Protein AF-A0A061EXY5-F1 (afdb_monomer)

Sequence (200 aa):
MPPKDQTSPNPEQMISPEGSNPPSSLDIVELTSSLQATEPRRAISLHKRSASDSLVILRKPYLVGQSSSSLVTETQKWGRSFEPTMDPKKMKRWTYLHTHTMKLLLANRVSAQKSRLRRMEYIEKLNKDIETEQAKIAELAPQVSYYKHRRAMLQKENDEIKQKIEFLEKEEARKEAEYQALKDERDMLALTYFLQQEGL

Secondary structure (DSSP, 8-state):
-------PPPS---------PPPPHHHHHHHHHTTS-------------------------------------TTTTS-----TT--HHHHHHHHHHHHHHHHHHHHHHHHHHHHHHHHHHHHHHHHHHHHHHHHHHHHHHHHHHHHHHHHHHHHHHHHHHHHHHHHHHHHHHHHHHHHHHHHHHHHHHHHHHHHHHHT-

Organism: Theobroma cacao (NCBI:txid3641)

Mean predicted aligned error: 19.0 Å

Radius of gyration: 48.09 Å; Cα contacts (8 Å, |Δi|>4): 4; chains: 1; bounding box: 90×75×141 Å

pLDDT: mean 75.39, std 24.3, range [30.89, 98.75]

Foldseek 3Di:
DDDDDDDDDDDDDDDDDDDPDDPDPVVVVVVVVVPPDPDPPPPPPPPCPDPPPPPVPPPDDDDDDDDDDDDPDPPVPPDPDDDPPDDPVVVVVVVVVVVVVVVVVVVCVVVVVVVVVVVVVVVVVVVVVVVVVVVVCVVVVVVVVVVVVVVVVVVVVVVVVVVVVVVVVVVVVVVVVVVVVVVVVVVVVVVVVVVVVVVD

InterPro domains:
  IPR004827 Basic-leucine zipper domain [SM00338] (99-160)
  IPR044759 RF2-like transcription factor, bZIP domain [cd14703] (103-152)
  IPR046347 Basic-leucine zipper domain superfamily [SSF57959] (102-152)
  IPR052483 Basic leucine zipper transcription regulators [PTHR46391] (71-194)

Structure (mmCIF, N/CA/C/O backbone):
data_AF-A0A061EXY5-F1
#
_entry.id   AF-A0A061EXY5-F1
#
loop_
_atom_site.group_PDB
_atom_site.id
_atom_site.type_symbol
_atom_site.label_atom_id
_atom_site.label_alt_id
_atom_site.label_comp_id
_atom_site.label_asym_id
_atom_site.label_entity_id
_atom_site.label_seq_id
_atom_site.pdbx_PDB_ins_code
_atom_site.Cartn_x
_atom_site.Cartn_y
_atom_site.Cartn_z
_atom_site.occupancy
_atom_site.B_iso_or_equiv
_atom_site.auth_seq_id
_atom_site.auth_comp_id
_atom_site.auth_asym_id
_atom_site.auth_atom_id
_atom_site.pdbx_PDB_model_num
ATOM 1 N N . MET A 1 1 ? -7.150 51.002 28.453 1.00 43.50 1 MET A N 1
ATOM 2 C CA . MET A 1 1 ? -8.528 50.469 28.479 1.00 43.50 1 MET A CA 1
ATOM 3 C C . MET A 1 1 ? -8.528 49.097 27.824 1.00 43.50 1 MET A C 1
ATOM 5 O O . MET A 1 1 ? -8.087 49.025 26.685 1.00 43.50 1 MET A O 1
ATOM 9 N N . PRO A 1 2 ? -8.973 48.034 28.510 1.00 52.06 2 PRO A N 1
ATOM 10 C CA . PRO A 1 2 ? -9.412 46.808 27.847 1.00 52.06 2 PRO A CA 1
ATOM 11 C C . PRO A 1 2 ? -10.877 46.485 28.197 1.00 52.06 2 PRO A C 1
ATOM 13 O O . PRO A 1 2 ? -11.269 46.669 29.351 1.00 52.06 2 PRO A O 1
ATOM 16 N N . PRO A 1 3 ? -11.671 45.923 27.277 1.00 59.41 3 PRO A N 1
ATOM 17 C CA . PRO A 1 3 ? -12.785 45.074 27.655 1.00 59.41 3 PRO A CA 1
ATOM 18 C C . PRO A 1 3 ? -12.387 43.601 27.538 1.00 59.41 3 PRO A C 1
ATOM 20 O O . PRO A 1 3 ? -11.828 43.146 26.541 1.00 59.41 3 PRO A O 1
ATOM 23 N N . LYS A 1 4 ? -12.657 42.888 28.630 1.00 51.78 4 LYS A N 1
ATOM 24 C CA . LYS A 1 4 ? -12.715 41.435 28.723 1.00 51.78 4 LYS A CA 1
ATOM 25 C C . LYS A 1 4 ? -14.110 41.039 28.262 1.00 51.78 4 LYS A C 1
ATOM 27 O O . LYS A 1 4 ? -15.051 41.491 28.899 1.00 51.78 4 LYS A O 1
ATOM 32 N N . ASP A 1 5 ? -14.221 40.156 27.281 1.00 57.97 5 ASP A N 1
ATOM 33 C CA . ASP A 1 5 ? -15.427 39.353 27.117 1.00 57.97 5 ASP A CA 1
ATOM 34 C C . ASP A 1 5 ? -15.038 37.882 27.114 1.00 57.97 5 ASP A C 1
ATOM 36 O O . ASP A 1 5 ? -14.293 37.379 26.274 1.00 57.97 5 ASP A O 1
ATOM 40 N N . GLN A 1 6 ? -15.498 37.236 28.177 1.00 51.06 6 GLN A N 1
ATOM 41 C CA . GLN A 1 6 ? -15.524 35.803 28.359 1.00 51.06 6 GLN A CA 1
ATOM 42 C C . GLN A 1 6 ? -16.701 35.282 27.539 1.00 51.06 6 GLN A C 1
ATOM 44 O O . GLN A 1 6 ? -17.822 35.768 27.675 1.00 51.06 6 GLN A O 1
ATOM 49 N N . THR A 1 7 ? -16.482 34.267 26.717 1.00 53.84 7 THR A N 1
ATOM 50 C CA . THR A 1 7 ? -17.576 33.405 26.269 1.00 53.84 7 THR A CA 1
ATOM 51 C C . THR A 1 7 ? -17.046 31.984 26.216 1.00 53.84 7 THR A C 1
ATOM 53 O O . THR A 1 7 ? -16.289 31.608 25.326 1.00 53.84 7 THR A O 1
ATOM 56 N N . SER A 1 8 ? -17.396 31.219 27.245 1.00 52.59 8 SER A N 1
ATOM 57 C CA . SER A 1 8 ? -17.241 29.769 27.293 1.00 52.59 8 SER A CA 1
ATOM 58 C C . SER A 1 8 ? -18.126 29.113 26.225 1.00 52.59 8 SER A C 1
ATOM 60 O O . SER A 1 8 ? -19.270 29.545 26.073 1.00 52.59 8 SER A O 1
ATOM 62 N N . PRO A 1 9 ? -17.695 28.040 25.541 1.00 51.12 9 PRO A N 1
ATOM 63 C CA . PRO A 1 9 ? -18.615 27.183 24.807 1.00 51.12 9 PRO A CA 1
ATOM 64 C C . PRO A 1 9 ? -19.191 26.111 25.746 1.00 51.12 9 PRO A C 1
ATOM 66 O O . PRO A 1 9 ? -18.448 25.355 26.372 1.00 51.12 9 PRO A O 1
ATOM 69 N N . ASN A 1 10 ? -20.521 26.071 25.838 1.00 43.88 10 ASN A N 1
ATOM 70 C CA . ASN A 1 10 ? -21.308 25.037 26.516 1.00 43.88 10 ASN A CA 1
ATOM 71 C C . ASN A 1 10 ? -21.297 23.724 25.684 1.00 43.88 10 ASN A C 1
ATOM 73 O O . ASN A 1 10 ? -21.278 23.815 24.452 1.00 43.88 10 ASN A O 1
ATOM 77 N N . PRO A 1 11 ? -21.317 22.521 26.296 1.00 52.53 11 PRO A N 1
ATOM 78 C CA . PRO A 1 11 ? -21.101 21.249 25.616 1.00 52.53 11 PRO A CA 1
ATOM 79 C C . PRO A 1 11 ? -22.433 20.557 25.311 1.00 52.53 11 PRO A C 1
ATOM 81 O O . PRO A 1 11 ? -22.897 19.755 26.104 1.00 52.53 11 PRO A O 1
ATOM 84 N N . GLU A 1 12 ? -23.067 20.853 24.180 1.00 52.38 12 GLU A N 1
ATOM 85 C CA . GLU A 1 12 ? -24.300 20.148 23.797 1.00 52.38 12 GLU A CA 1
ATOM 86 C C . GLU A 1 12 ? -24.595 20.316 22.302 1.00 52.38 12 GLU A C 1
ATOM 88 O O . GLU A 1 12 ? -25.527 21.002 21.907 1.00 52.38 12 GLU A O 1
ATOM 93 N N . GLN A 1 13 ? -23.785 19.699 21.437 1.00 43.38 13 GLN A N 1
ATOM 94 C CA . GLN A 1 13 ? -24.215 19.364 20.074 1.00 43.38 13 GLN A CA 1
ATOM 95 C C . GLN A 1 13 ? -23.650 18.000 19.676 1.00 43.38 13 GLN A C 1
ATOM 97 O O . GLN A 1 13 ? -22.573 17.866 19.101 1.00 43.38 13 GLN A O 1
ATOM 102 N N . MET A 1 14 ? -24.429 16.976 20.020 1.00 50.03 14 MET A N 1
ATOM 103 C CA . MET A 1 14 ? -24.411 15.672 19.377 1.00 50.03 14 MET A CA 1
ATOM 104 C C . MET A 1 14 ? -24.829 15.838 17.912 1.00 50.03 14 MET A C 1
ATOM 106 O O . MET A 1 14 ? -26.010 16.015 17.627 1.00 50.03 14 MET A O 1
ATOM 110 N N . ILE A 1 15 ? -23.876 15.763 16.985 1.00 44.41 15 ILE A N 1
ATOM 111 C CA . ILE A 1 15 ? -24.139 15.474 15.571 1.00 44.41 15 ILE A CA 1
ATOM 112 C C . ILE A 1 15 ? -23.165 14.369 15.163 1.00 44.41 15 ILE A C 1
ATOM 114 O O . ILE A 1 15 ? -21.965 14.584 14.999 1.00 44.41 15 ILE A O 1
ATOM 118 N N . SER A 1 16 ? -23.705 13.159 15.069 1.00 45.03 16 SER A N 1
ATOM 119 C CA . SER A 1 16 ? -23.055 11.986 14.496 1.00 45.03 16 SER A CA 1
ATOM 120 C C . SER A 1 16 ? -22.635 12.269 13.049 1.00 45.03 16 SER A C 1
ATOM 122 O O . SER A 1 16 ? -23.476 12.740 12.280 1.00 45.03 16 SER A O 1
ATOM 124 N N . PRO A 1 17 ? -21.399 11.957 12.619 1.00 48.88 17 PRO A N 1
ATOM 125 C CA . PRO A 1 17 ? -21.095 11.934 11.202 1.00 48.88 17 PRO A CA 1
ATOM 126 C C . PRO A 1 17 ? -21.639 10.636 10.598 1.00 48.88 17 PRO A C 1
ATOM 128 O O . PRO A 1 17 ? -21.321 9.528 11.034 1.00 48.88 17 PRO A O 1
ATOM 131 N N . GLU A 1 18 ? -22.494 10.814 9.598 1.00 39.88 18 GLU A N 1
ATOM 132 C CA . GLU A 1 18 ? -23.030 9.791 8.712 1.00 39.88 18 GLU A CA 1
ATOM 133 C C . GLU A 1 18 ? -21.953 8.803 8.233 1.00 39.88 18 GLU A C 1
ATOM 135 O O . GLU A 1 18 ? -20.946 9.167 7.627 1.00 39.88 18 GLU A O 1
ATOM 140 N N . GLY A 1 19 ? -22.210 7.521 8.492 1.00 43.84 19 GLY A N 1
ATOM 141 C CA . GLY A 1 19 ? -22.264 6.489 7.457 1.00 43.84 19 GLY A CA 1
ATOM 142 C C . GLY A 1 19 ? -21.160 6.473 6.401 1.00 43.84 19 GLY A C 1
ATOM 143 O O . GLY A 1 19 ? -21.457 6.496 5.211 1.00 43.84 19 GLY A O 1
ATOM 144 N N . SER A 1 20 ? -19.903 6.310 6.809 1.00 39.47 20 SER A N 1
ATOM 145 C CA . SER A 1 20 ? -18.926 5.622 5.958 1.00 39.47 20 SER A CA 1
ATOM 146 C C . SER A 1 20 ? -18.793 4.189 6.460 1.00 39.47 20 SER A C 1
ATOM 148 O O . SER A 1 20 ? -18.010 3.880 7.355 1.00 39.47 20 SER A O 1
ATOM 150 N N . ASN A 1 21 ? -19.629 3.306 5.913 1.00 48.31 21 ASN A N 1
ATOM 151 C CA . ASN A 1 21 ? -19.470 1.870 6.110 1.00 48.31 21 ASN A CA 1
ATOM 152 C C . ASN A 1 21 ? -18.036 1.490 5.693 1.00 48.31 21 ASN A C 1
ATOM 154 O O . ASN A 1 21 ? -17.658 1.775 4.551 1.00 48.31 21 ASN A O 1
ATOM 158 N N . PRO A 1 22 ? -17.216 0.877 6.568 1.00 50.56 22 PRO A N 1
ATOM 159 C CA . PRO A 1 22 ? -15.952 0.312 6.124 1.00 50.56 22 PRO A CA 1
ATOM 160 C C . PRO A 1 22 ? -16.263 -0.778 5.086 1.00 50.56 22 PRO A C 1
ATOM 162 O O . PRO A 1 22 ? -17.217 -1.536 5.290 1.00 50.56 22 PRO A O 1
ATOM 165 N N . PRO A 1 23 ? -15.510 -0.867 3.972 1.00 46.94 23 PRO A N 1
ATOM 166 C CA . PRO A 1 23 ? -15.732 -1.919 2.988 1.00 46.94 23 PRO A CA 1
ATOM 167 C C . PRO A 1 23 ? -15.668 -3.268 3.697 1.00 46.94 23 PRO A C 1
ATOM 169 O O . PRO A 1 23 ? -14.794 -3.501 4.542 1.00 46.94 23 PRO A O 1
ATOM 172 N N . SER A 1 24 ? -16.649 -4.115 3.397 1.00 53.44 24 SER A N 1
ATOM 173 C CA . SER A 1 24 ? -16.821 -5.398 4.055 1.00 53.44 24 SER A CA 1
ATOM 174 C C . SER A 1 24 ? -15.536 -6.222 3.912 1.00 53.44 24 SER A C 1
ATOM 176 O O . SER A 1 24 ? -14.831 -6.141 2.907 1.00 53.44 24 SER A O 1
ATOM 178 N N . SER A 1 25 ? -15.198 -7.016 4.931 1.00 54.97 25 SER A N 1
ATOM 179 C CA . SER A 1 25 ? -14.025 -7.913 4.935 1.00 54.97 25 SER A CA 1
ATOM 180 C C . SER A 1 25 ? -13.924 -8.775 3.660 1.00 54.97 25 SER A C 1
ATOM 182 O O . SER A 1 25 ? -12.828 -9.100 3.202 1.00 54.97 25 SER A O 1
ATOM 184 N N . LEU A 1 26 ? -15.072 -9.068 3.041 1.00 53.06 26 LEU A N 1
ATOM 185 C CA . LEU A 1 26 ? -15.200 -9.812 1.792 1.00 53.06 26 LEU A CA 1
ATOM 186 C C . LEU A 1 26 ? -14.659 -9.032 0.576 1.00 53.06 26 LEU A C 1
ATOM 188 O O . LEU A 1 26 ? -13.932 -9.615 -0.228 1.00 53.06 26 LEU A O 1
ATOM 192 N N . ASP A 1 27 ? -14.892 -7.717 0.500 1.00 53.41 27 ASP A N 1
ATOM 193 C CA . ASP A 1 27 ? -14.458 -6.870 -0.626 1.00 53.41 27 ASP A CA 1
ATOM 194 C C . ASP A 1 27 ? -12.926 -6.755 -0.712 1.00 53.41 27 ASP A C 1
ATOM 196 O O . ASP A 1 27 ? -12.342 -6.686 -1.794 1.00 53.41 27 ASP A O 1
ATOM 200 N N . ILE A 1 28 ? -12.230 -6.768 0.431 1.00 55.44 28 ILE A N 1
ATOM 201 C CA . ILE A 1 28 ? -10.760 -6.681 0.453 1.00 55.44 28 ILE A CA 1
ATOM 202 C C . ILE A 1 28 ? -10.123 -8.006 0.011 1.00 55.44 28 ILE A C 1
ATOM 204 O O . ILE A 1 28 ? -9.101 -7.997 -0.680 1.00 55.44 28 ILE A O 1
ATOM 208 N N . VAL A 1 29 ? -10.720 -9.145 0.370 1.00 57.62 29 VAL A N 1
ATOM 209 C CA . VAL A 1 29 ? -10.220 -10.471 -0.026 1.00 57.62 29 VAL A CA 1
ATOM 210 C C . VAL A 1 29 ? -10.393 -10.690 -1.533 1.00 57.62 29 VAL A C 1
ATOM 212 O O . VAL A 1 29 ? -9.462 -11.170 -2.191 1.00 57.62 29 VAL A O 1
ATOM 215 N N . GLU A 1 30 ? -11.512 -10.246 -2.110 1.00 52.62 30 GLU A N 1
ATOM 216 C CA . GLU A 1 30 ? -11.776 -10.324 -3.553 1.00 52.62 30 GLU A CA 1
ATOM 217 C C . GLU A 1 30 ? -10.758 -9.502 -4.369 1.00 52.62 30 GLU A C 1
ATOM 219 O O . GLU A 1 30 ? -10.183 -9.997 -5.342 1.00 52.62 30 GLU A O 1
ATOM 224 N N . LEU A 1 31 ? -10.388 -8.310 -3.883 1.00 45.16 31 LEU A N 1
ATOM 225 C CA . LEU A 1 31 ? -9.335 -7.484 -4.490 1.00 45.16 31 LEU A CA 1
ATOM 226 C C . LEU A 1 31 ? -7.933 -8.108 -4.377 1.00 45.16 31 LEU A C 1
ATOM 228 O O . LEU A 1 31 ? -7.097 -7.924 -5.263 1.00 45.16 31 LEU A O 1
ATOM 232 N N . THR A 1 32 ? -7.648 -8.870 -3.314 1.00 53.75 32 THR A N 1
ATOM 233 C CA . THR A 1 32 ? -6.344 -9.547 -3.159 1.00 53.75 32 THR A CA 1
ATOM 234 C C . THR A 1 32 ? -6.209 -10.838 -3.964 1.00 53.75 32 THR A C 1
ATOM 236 O O . THR A 1 32 ? -5.086 -11.233 -4.287 1.00 53.75 32 THR A O 1
ATOM 239 N N . SER A 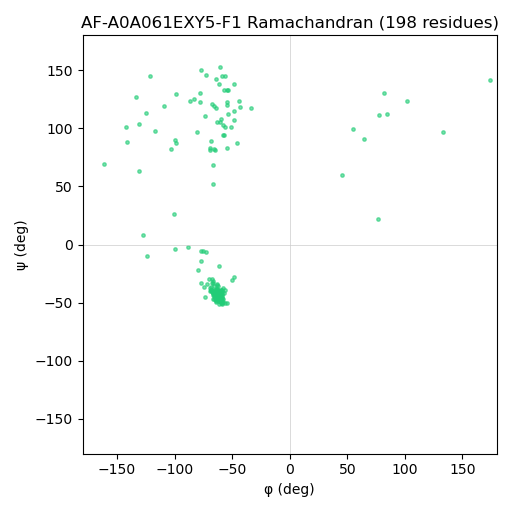1 33 ? -7.328 -11.457 -4.341 1.00 52.34 33 SER A N 1
ATOM 240 C CA . SER A 1 33 ? -7.362 -12.707 -5.111 1.00 52.34 33 SER A CA 1
ATOM 241 C C . SER A 1 33 ? -6.898 -12.502 -6.561 1.00 52.34 33 SER A C 1
ATOM 243 O O . SER A 1 33 ? -6.263 -13.374 -7.150 1.00 52.34 33 SER A O 1
ATOM 245 N N . SER A 1 34 ? -7.112 -11.306 -7.121 1.00 46.75 34 SER A N 1
ATOM 246 C CA . SER A 1 34 ? -6.719 -10.972 -8.498 1.00 46.75 34 SER A CA 1
ATOM 247 C C . SER A 1 34 ? -5.208 -10.73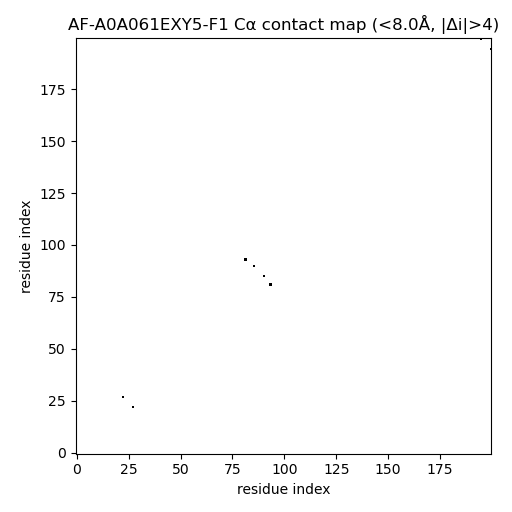6 -8.700 1.00 46.75 34 SER A C 1
ATOM 249 O O . SER A 1 34 ? -4.774 -10.543 -9.837 1.00 46.75 34 SER A O 1
ATOM 251 N N . LEU A 1 35 ? -4.391 -10.736 -7.639 1.00 51.91 35 LEU A N 1
ATOM 252 C CA . LEU A 1 35 ? -2.947 -10.444 -7.710 1.00 51.91 35 LEU A CA 1
ATOM 253 C C . LEU A 1 35 ? -2.051 -11.696 -7.703 1.00 51.91 35 LEU A C 1
ATOM 255 O O . LEU A 1 35 ? -0.837 -11.565 -7.838 1.00 51.91 35 LEU A O 1
ATOM 259 N N . GLN A 1 36 ? -2.615 -12.901 -7.558 1.00 51.84 36 GLN A N 1
ATOM 260 C CA . GLN A 1 36 ? -1.842 -14.150 -7.454 1.00 51.84 36 GLN A CA 1
ATOM 261 C C . GLN A 1 36 ? -1.508 -14.824 -8.796 1.00 51.84 36 GLN A C 1
ATOM 263 O O . GLN A 1 36 ? -0.791 -15.821 -8.806 1.00 51.84 36 GLN A O 1
ATOM 268 N N . ALA A 1 37 ? -1.961 -14.285 -9.930 1.00 48.16 37 ALA A N 1
ATOM 269 C CA . ALA A 1 37 ? -1.741 -14.898 -11.240 1.00 48.16 37 ALA A CA 1
ATOM 270 C C . ALA A 1 37 ? -1.202 -13.897 -12.271 1.00 48.16 37 ALA A C 1
ATOM 272 O O . ALA A 1 37 ? -1.826 -13.621 -13.293 1.00 48.16 37 ALA A O 1
ATOM 273 N N . THR A 1 38 ? -0.012 -13.356 -12.031 1.00 54.06 38 THR A N 1
ATOM 274 C CA . THR A 1 38 ? 0.817 -12.818 -13.114 1.00 54.06 38 THR A CA 1
ATOM 275 C C . THR A 1 38 ? 1.917 -13.820 -13.418 1.00 54.06 38 THR A C 1
ATOM 277 O O . THR A 1 38 ? 3.048 -13.719 -12.949 1.00 54.06 38 THR A O 1
ATOM 280 N N . GLU A 1 39 ? 1.567 -14.826 -14.224 1.00 48.09 39 GLU A N 1
ATOM 281 C CA . GLU A 1 39 ? 2.567 -15.628 -14.924 1.00 48.09 39 GLU A CA 1
ATOM 282 C C . GLU A 1 39 ? 3.571 -14.681 -15.609 1.00 48.09 39 GLU A C 1
ATOM 284 O O . GLU A 1 39 ? 3.152 -13.676 -16.205 1.00 48.09 39 GLU A O 1
ATOM 289 N N . PRO A 1 40 ? 4.887 -14.961 -15.567 1.00 48.72 40 PRO A N 1
ATOM 290 C CA . PRO A 1 40 ? 5.840 -14.214 -16.369 1.00 48.72 40 PRO A CA 1
ATOM 291 C C . PRO A 1 40 ? 5.448 -14.429 -17.829 1.00 48.72 40 PRO A C 1
ATOM 293 O O . PRO A 1 40 ? 5.617 -15.523 -18.371 1.00 48.72 40 PRO A O 1
ATOM 296 N N . ARG A 1 41 ? 4.853 -13.402 -18.455 1.00 54.62 41 ARG A N 1
ATOM 297 C CA . ARG A 1 41 ? 4.421 -13.454 -19.855 1.00 54.62 41 ARG A CA 1
ATOM 298 C C . ARG A 1 41 ? 5.578 -14.010 -20.678 1.00 54.62 41 ARG A C 1
ATOM 300 O O . ARG A 1 41 ? 6.628 -13.374 -20.763 1.00 54.62 41 ARG A O 1
ATOM 307 N N . ARG A 1 42 ? 5.382 -15.202 -21.262 1.00 56.31 42 ARG A N 1
ATOM 308 C CA . ARG A 1 42 ? 6.310 -15.816 -22.221 1.00 56.31 42 ARG A CA 1
ATOM 309 C C . ARG A 1 42 ? 6.762 -14.729 -23.187 1.00 56.31 4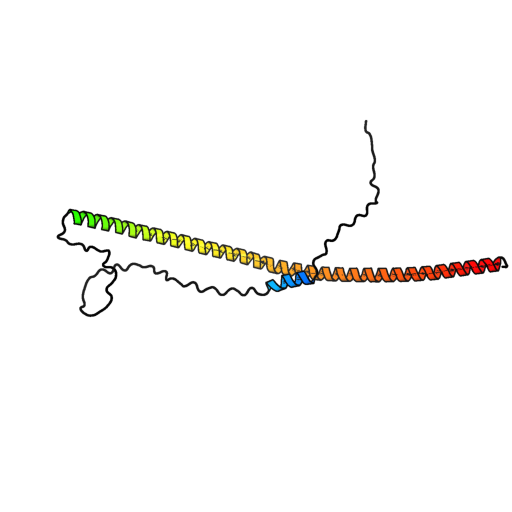2 ARG A C 1
ATOM 311 O O . ARG A 1 42 ? 5.929 -14.140 -23.876 1.00 56.31 42 ARG A O 1
ATOM 318 N N . ALA A 1 43 ? 8.065 -14.459 -23.209 1.00 54.56 43 ALA A N 1
ATOM 319 C CA . ALA A 1 43 ? 8.654 -13.530 -24.154 1.00 54.56 43 ALA A CA 1
ATOM 320 C C . ALA A 1 43 ? 8.226 -13.962 -25.560 1.00 54.56 43 ALA A C 1
ATOM 322 O O . ALA A 1 43 ? 8.591 -15.044 -26.024 1.00 54.56 43 ALA A O 1
ATOM 323 N N . ILE A 1 44 ? 7.395 -13.142 -26.209 1.00 51.81 44 ILE A N 1
ATOM 324 C CA . ILE A 1 44 ? 7.009 -13.336 -27.604 1.00 51.81 44 ILE A CA 1
ATOM 325 C C . ILE A 1 44 ? 8.325 -13.422 -28.361 1.00 51.81 44 ILE A C 1
ATOM 327 O O . ILE A 1 44 ? 9.134 -12.496 -28.270 1.00 51.81 44 ILE A O 1
ATOM 331 N N . SER A 1 45 ? 8.575 -14.549 -29.034 1.00 54.66 45 SER A N 1
ATOM 332 C CA . SER A 1 45 ? 9.813 -14.754 -29.772 1.00 54.66 45 SER A CA 1
ATOM 333 C C . SER A 1 45 ? 9.947 -13.610 -30.771 1.00 54.66 45 SER A C 1
ATOM 335 O O . SER A 1 45 ? 9.276 -13.591 -31.807 1.00 54.66 45 SER A O 1
ATOM 337 N N . LEU A 1 46 ? 10.774 -12.619 -30.441 1.00 53.97 46 LEU A N 1
ATOM 338 C CA . LEU A 1 46 ? 11.160 -11.587 -31.377 1.00 53.97 46 LEU A CA 1
ATOM 339 C C . LEU A 1 46 ? 11.839 -12.339 -32.505 1.00 53.97 46 LEU A C 1
ATOM 341 O O . LEU A 1 46 ? 12.926 -12.890 -32.325 1.00 53.97 46 LEU A O 1
ATOM 345 N N . HIS A 1 47 ? 11.149 -12.418 -33.642 1.00 46.22 47 HIS A N 1
ATOM 346 C CA . HIS A 1 47 ? 11.714 -12.899 -34.884 1.00 46.22 47 HIS A CA 1
ATOM 347 C C . HIS A 1 47 ? 13.028 -12.137 -35.034 1.00 46.22 47 HIS A C 1
ATOM 349 O O . HIS A 1 47 ? 13.013 -10.914 -35.219 1.00 46.22 47 HIS A O 1
ATOM 355 N N . LYS A 1 48 ? 14.156 -12.832 -34.832 1.00 51.66 48 LYS A N 1
ATOM 356 C CA . LYS A 1 48 ? 15.490 -12.289 -35.047 1.00 51.66 48 LYS A CA 1
ATOM 357 C C . LYS A 1 48 ? 15.550 -12.026 -36.540 1.00 51.66 48 LYS A C 1
ATOM 359 O O . LYS A 1 48 ? 16.008 -12.868 -37.301 1.00 51.66 48 LYS A O 1
ATOM 364 N N . ARG A 1 49 ? 14.999 -10.893 -36.988 1.00 48.34 49 ARG A N 1
ATOM 365 C CA . ARG A 1 49 ? 15.291 -10.361 -38.308 1.00 48.34 49 ARG A CA 1
ATOM 366 C C . ARG A 1 49 ? 16.785 -10.190 -38.262 1.00 48.34 49 ARG A C 1
ATOM 368 O O . ARG A 1 49 ? 17.278 -9.332 -37.531 1.00 48.34 49 ARG A O 1
ATOM 375 N N . SER A 1 50 ? 17.449 -11.140 -38.911 1.00 47.84 50 SER A N 1
ATOM 376 C CA . SER A 1 50 ? 18.879 -11.208 -39.074 1.00 47.84 50 SER A CA 1
ATOM 377 C C . SER A 1 50 ? 19.375 -9.779 -39.183 1.00 47.84 50 SER A C 1
ATOM 379 O O . SER A 1 50 ? 18.946 -9.036 -40.073 1.00 47.84 50 SER A O 1
ATOM 381 N N . ALA A 1 51 ? 20.212 -9.368 -38.232 1.00 50.03 51 ALA A N 1
ATOM 382 C CA . ALA A 1 51 ? 21.086 -8.232 -38.429 1.00 50.03 51 ALA A CA 1
ATOM 383 C C . ALA A 1 51 ? 22.074 -8.673 -39.511 1.00 50.03 51 ALA A C 1
ATOM 385 O O . ALA A 1 51 ? 23.235 -8.947 -39.233 1.00 50.03 51 ALA A O 1
ATOM 386 N N . SER A 1 52 ? 21.567 -8.837 -40.734 1.00 47.66 52 SER A N 1
ATOM 387 C CA . SER A 1 52 ? 22.357 -9.028 -41.925 1.00 47.66 52 SER A CA 1
ATOM 388 C C . SER A 1 52 ? 23.017 -7.684 -42.132 1.00 47.66 52 SER A C 1
ATOM 390 O O . SER A 1 52 ? 22.521 -6.810 -42.845 1.00 47.66 52 SER A O 1
ATOM 392 N N . ASP A 1 53 ? 24.119 -7.512 -41.416 1.00 52.34 53 ASP A N 1
ATOM 393 C CA . ASP A 1 53 ? 25.233 -6.707 -41.839 1.00 52.34 53 ASP A CA 1
ATOM 394 C C . ASP A 1 53 ? 25.626 -7.254 -43.207 1.00 52.34 53 ASP A C 1
ATOM 396 O O . ASP A 1 53 ? 26.450 -8.155 -43.356 1.00 52.34 53 ASP A O 1
ATOM 400 N N . SER A 1 54 ? 24.911 -6.792 -44.231 1.00 51.53 54 SER A N 1
ATOM 401 C CA . SER A 1 54 ? 25.387 -6.919 -45.587 1.00 51.53 54 SER A CA 1
ATOM 402 C C . SER A 1 54 ? 26.579 -5.974 -45.672 1.00 51.53 54 SER A C 1
ATOM 404 O O . SER A 1 54 ? 26.515 -4.868 -46.209 1.00 51.53 54 SER A O 1
ATOM 406 N N . LEU A 1 55 ? 27.724 -6.464 -45.189 1.00 49.88 55 LEU A N 1
ATOM 407 C CA . LEU A 1 55 ? 28.926 -6.431 -45.996 1.00 49.88 55 LEU A CA 1
ATOM 408 C C . LEU A 1 55 ? 28.475 -6.927 -47.363 1.00 49.88 55 LEU A C 1
ATOM 410 O O . LEU A 1 55 ? 28.415 -8.124 -47.629 1.00 49.88 55 LEU A O 1
ATOM 414 N N . VAL A 1 56 ? 28.003 -5.990 -48.187 1.00 46.75 56 VAL A N 1
ATOM 415 C CA . VAL A 1 56 ? 27.772 -6.199 -49.599 1.00 46.75 56 VAL A CA 1
ATOM 416 C C . VAL A 1 56 ? 29.143 -6.607 -50.086 1.00 46.75 56 VAL A C 1
ATOM 418 O O . VAL A 1 56 ? 30.013 -5.762 -50.295 1.00 46.75 56 VAL A O 1
ATOM 421 N N . ILE A 1 57 ? 29.349 -7.924 -50.140 1.00 46.00 57 ILE A N 1
ATOM 422 C CA . ILE A 1 57 ? 30.433 -8.573 -50.840 1.00 46.00 57 ILE A CA 1
ATOM 423 C C . ILE A 1 57 ? 30.337 -7.948 -52.219 1.00 46.00 57 ILE A C 1
ATOM 425 O O . ILE A 1 57 ? 29.430 -8.257 -52.995 1.00 46.00 57 ILE A O 1
ATOM 429 N N . LEU A 1 58 ? 31.208 -6.977 -52.479 1.00 45.72 58 LEU A N 1
ATOM 430 C CA . LEU A 1 58 ? 31.427 -6.435 -53.799 1.00 45.72 58 LEU A CA 1
ATOM 431 C C . LEU A 1 58 ? 32.027 -7.602 -54.577 1.00 45.72 58 LEU A C 1
ATOM 433 O O . LEU A 1 58 ? 33.243 -7.775 -54.629 1.00 45.72 58 LEU A O 1
ATOM 437 N N . ARG A 1 59 ? 31.153 -8.484 -55.070 1.00 39.56 59 ARG A N 1
ATOM 438 C CA . ARG A 1 59 ? 31.513 -9.649 -55.861 1.00 39.56 59 ARG A CA 1
ATOM 439 C C . ARG A 1 59 ? 32.022 -9.089 -57.180 1.00 39.56 59 ARG A C 1
ATOM 441 O O . ARG A 1 59 ? 31.263 -8.799 -58.097 1.00 39.56 59 ARG A O 1
ATOM 448 N N . LYS A 1 60 ? 33.322 -8.824 -57.206 1.00 35.59 60 LYS A N 1
ATOM 449 C CA . LYS A 1 60 ? 34.088 -8.451 -58.386 1.00 35.59 60 LYS A CA 1
ATOM 450 C C . LYS A 1 60 ? 34.023 -9.663 -59.327 1.00 35.59 60 LYS A C 1
ATOM 452 O O . LYS A 1 60 ? 34.445 -10.741 -58.908 1.00 35.59 60 LYS A O 1
ATOM 457 N N . PRO A 1 61 ? 33.442 -9.556 -60.535 1.00 40.91 61 PRO A N 1
ATO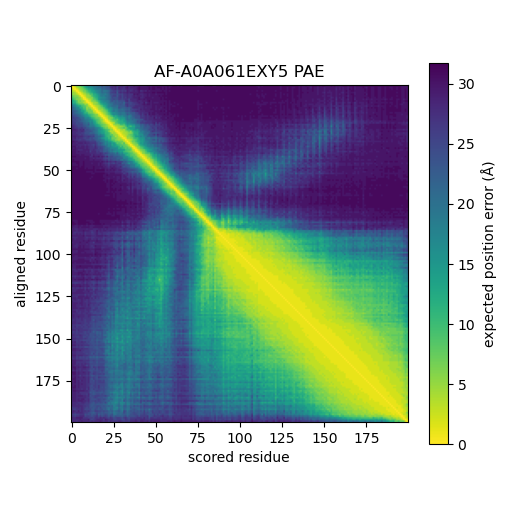M 458 C CA . PRO A 1 61 ? 33.395 -10.685 -61.442 1.00 40.91 61 PRO A CA 1
ATOM 459 C C . PRO A 1 61 ? 34.748 -10.763 -62.139 1.00 40.91 61 PRO A C 1
ATOM 461 O O . PRO A 1 61 ? 35.006 -10.058 -63.111 1.00 40.91 61 PRO A O 1
ATOM 464 N N . TYR A 1 62 ? 35.634 -11.606 -61.629 1.00 36.50 62 TYR A N 1
ATOM 465 C CA . TYR A 1 62 ? 36.714 -12.122 -62.448 1.00 36.50 62 TYR A CA 1
ATOM 466 C C . TYR A 1 62 ? 36.855 -13.627 -62.260 1.00 36.50 62 TYR A C 1
ATOM 468 O O . TYR A 1 62 ? 37.031 -14.117 -61.149 1.00 36.50 62 TYR A O 1
ATOM 476 N N . LEU A 1 63 ? 36.832 -14.275 -63.426 1.00 39.12 63 LEU A N 1
ATOM 477 C CA . LEU A 1 63 ? 37.315 -15.606 -63.776 1.00 39.12 63 LEU A CA 1
ATOM 478 C C . LEU A 1 63 ? 36.404 -16.826 -63.528 1.00 39.12 63 LEU A C 1
ATOM 480 O O . LEU A 1 63 ? 36.234 -17.300 -62.415 1.00 39.12 63 LEU A O 1
ATOM 484 N N . VAL A 1 64 ? 36.003 -17.377 -64.686 1.00 35.31 64 VAL A N 1
ATOM 485 C CA . VAL A 1 64 ? 35.958 -18.803 -65.065 1.00 35.31 64 VAL A CA 1
ATOM 486 C C . VAL A 1 64 ? 34.751 -19.629 -64.610 1.00 35.31 64 VAL A C 1
ATOM 488 O O . VAL A 1 64 ? 34.410 -19.698 -63.438 1.00 35.31 64 VAL A O 1
ATOM 491 N N . GLY A 1 65 ? 34.177 -20.348 -65.582 1.00 30.89 65 GLY A N 1
ATOM 492 C CA . GLY A 1 65 ? 33.381 -21.552 -65.346 1.00 30.89 65 GLY A CA 1
ATOM 493 C C . GLY A 1 65 ? 32.069 -21.558 -66.111 1.00 30.89 65 GLY A C 1
ATOM 494 O O . GLY A 1 65 ? 31.089 -20.966 -65.676 1.00 30.89 65 GLY A O 1
ATOM 495 N N . GLN A 1 66 ? 32.063 -22.221 -67.263 1.00 38.50 66 GLN A N 1
ATOM 496 C CA . GLN A 1 66 ? 30.857 -22.521 -68.025 1.00 38.50 66 GLN A CA 1
ATOM 497 C C . GLN A 1 66 ? 29.877 -23.386 -67.215 1.00 38.50 66 GLN A C 1
ATOM 499 O O . GLN A 1 66 ? 30.285 -24.224 -66.414 1.00 38.50 66 GLN A O 1
ATOM 504 N N . SER A 1 67 ? 28.603 -23.224 -67.580 1.00 34.19 67 SER A N 1
ATOM 505 C CA . SER A 1 67 ? 27.519 -24.211 -67.512 1.00 34.19 67 SER A CA 1
ATOM 506 C C . SER A 1 67 ? 26.511 -24.112 -66.363 1.00 34.19 67 SER A C 1
ATOM 508 O O . SER A 1 67 ? 26.802 -24.279 -65.185 1.00 34.19 67 SER A O 1
ATOM 510 N N . SER A 1 68 ? 25.263 -24.013 -66.825 1.00 34.22 68 SER A N 1
ATOM 511 C CA . SER A 1 68 ? 23.996 -24.403 -66.204 1.00 34.22 68 SER A CA 1
ATOM 512 C C . SER A 1 68 ? 23.382 -23.506 -65.122 1.00 34.22 68 SER A C 1
ATOM 514 O O . SER A 1 68 ? 23.814 -23.452 -63.981 1.00 34.22 68 SER A O 1
ATOM 516 N N . SER A 1 69 ? 22.251 -22.909 -65.523 1.00 43.16 69 SER A N 1
ATOM 517 C CA . SER A 1 69 ? 21.008 -22.832 -64.748 1.00 43.16 69 SER A CA 1
ATOM 518 C C . SER A 1 69 ? 21.100 -22.237 -63.341 1.00 43.16 69 SER A C 1
ATOM 520 O O . SER A 1 69 ? 21.351 -22.947 -62.372 1.00 43.16 69 SER A O 1
ATOM 522 N N . SER A 1 70 ? 20.731 -20.963 -63.202 1.00 36.69 70 SER A N 1
ATOM 523 C CA . SER A 1 70 ? 19.806 -20.504 -62.151 1.00 36.69 70 SER A CA 1
ATOM 524 C C . SER A 1 70 ? 19.690 -18.981 -62.144 1.00 36.69 70 SER A C 1
ATOM 526 O O . SER A 1 70 ? 20.673 -18.264 -62.290 1.00 36.69 70 SER A O 1
ATOM 528 N N . LEU A 1 71 ? 18.458 -18.521 -61.911 1.00 35.66 71 LEU A N 1
ATOM 529 C CA . LEU A 1 71 ? 18.110 -17.185 -61.434 1.00 35.66 71 LEU A CA 1
ATOM 530 C C . LEU A 1 71 ? 18.462 -16.055 -62.411 1.00 35.66 71 LEU A C 1
ATOM 532 O O . LEU A 1 71 ? 19.515 -15.423 -62.333 1.00 35.66 71 LEU A O 1
ATOM 536 N N . VAL A 1 72 ? 17.497 -15.731 -63.278 1.00 35.47 72 VAL A N 1
ATOM 537 C CA . VAL A 1 72 ? 17.368 -14.380 -63.834 1.00 35.47 72 VAL A CA 1
ATOM 538 C C . VAL A 1 72 ? 17.234 -13.450 -62.636 1.00 35.47 72 VAL A C 1
ATOM 540 O O . VAL A 1 72 ? 16.176 -13.309 -62.030 1.00 35.47 72 VAL A O 1
ATOM 543 N N . THR A 1 73 ? 18.370 -12.915 -62.216 1.00 37.56 73 THR A N 1
ATOM 544 C CA . THR A 1 73 ? 18.447 -11.963 -61.130 1.00 37.56 73 THR A CA 1
ATOM 545 C C . THR A 1 73 ? 17.729 -10.709 -61.601 1.00 37.56 73 THR A C 1
ATOM 547 O O . THR A 1 73 ? 18.090 -10.081 -62.597 1.00 37.56 73 THR A O 1
ATOM 550 N N . GLU A 1 74 ? 16.679 -10.354 -60.869 1.00 35.78 74 GLU A N 1
ATOM 551 C CA . GLU A 1 74 ? 15.950 -9.090 -60.930 1.00 35.78 74 GLU A CA 1
ATOM 552 C C . GLU A 1 74 ? 16.855 -7.931 -60.457 1.00 35.78 74 GLU A C 1
ATOM 554 O O . GLU A 1 74 ? 16.555 -7.175 -59.542 1.00 35.78 74 GLU A O 1
ATOM 559 N N . THR A 1 75 ? 18.044 -7.820 -61.044 1.00 42.84 75 THR A N 1
ATOM 560 C CA . THR A 1 75 ? 19.052 -6.786 -60.780 1.00 42.84 75 THR A CA 1
ATOM 561 C C . THR A 1 75 ? 19.437 -6.041 -62.058 1.00 42.84 75 THR A C 1
ATOM 563 O O . THR A 1 75 ? 20.041 -4.973 -61.989 1.00 42.84 75 THR A O 1
ATOM 566 N N . GLN A 1 76 ? 19.005 -6.514 -63.234 1.00 41.91 76 GLN A N 1
ATOM 567 C CA . GLN A 1 76 ? 19.255 -5.851 -64.521 1.00 41.91 76 GLN A CA 1
ATOM 568 C C . GLN A 1 76 ? 18.439 -4.568 -64.750 1.00 41.91 76 GLN A C 1
ATOM 570 O O . GLN A 1 76 ? 18.674 -3.859 -65.725 1.00 41.91 76 GLN A O 1
ATOM 575 N N . LYS A 1 77 ? 17.489 -4.219 -63.873 1.00 43.03 77 LYS A N 1
ATOM 576 C CA . LYS A 1 77 ? 16.577 -3.090 -64.128 1.00 43.03 77 LYS A CA 1
ATOM 577 C C . LYS A 1 77 ? 17.199 -1.703 -63.891 1.00 43.03 77 LYS A C 1
ATOM 579 O O . LYS A 1 77 ? 16.643 -0.711 -64.352 1.00 43.03 77 LYS A O 1
ATOM 584 N N . TRP A 1 78 ? 18.354 -1.615 -63.225 1.00 41.88 78 TRP A N 1
ATOM 585 C CA . TRP A 1 78 ? 18.953 -0.328 -62.823 1.00 41.88 78 TRP A CA 1
ATOM 586 C C . TRP A 1 78 ? 20.418 -0.120 -63.236 1.00 41.88 78 TRP A C 1
ATOM 588 O O . TRP A 1 78 ? 21.025 0.873 -62.841 1.00 41.88 78 TRP A O 1
ATOM 598 N N . GLY A 1 79 ? 21.001 -1.005 -64.049 1.00 48.94 79 GLY A N 1
ATOM 599 C CA . GLY A 1 79 ? 22.405 -0.905 -64.455 1.00 48.94 79 GLY A CA 1
ATOM 600 C C . GLY A 1 79 ? 22.566 -0.704 -65.956 1.00 48.94 79 GLY A C 1
ATOM 601 O O . GLY A 1 79 ? 22.579 -1.676 -66.700 1.00 48.94 79 GLY A O 1
ATOM 602 N N . ARG A 1 80 ? 22.751 0.538 -66.423 1.00 60.06 80 ARG A N 1
ATOM 603 C CA . ARG A 1 80 ? 23.429 0.735 -67.716 1.00 60.06 80 ARG A CA 1
ATOM 604 C C . ARG A 1 80 ? 24.914 0.452 -67.488 1.00 60.06 80 ARG A C 1
ATOM 606 O O . ARG A 1 80 ? 25.572 1.205 -66.764 1.00 60.06 80 ARG A O 1
ATOM 613 N N . SER A 1 81 ? 25.410 -0.644 -68.052 1.00 65.19 81 SER A N 1
ATOM 614 C CA . SER A 1 81 ? 26.831 -1.001 -68.042 1.00 65.19 81 SER A CA 1
ATOM 615 C C . SER A 1 81 ? 27.668 0.095 -68.711 1.00 65.19 81 SER A C 1
ATOM 617 O O . SER A 1 81 ? 27.203 0.758 -69.637 1.00 65.19 81 SER A O 1
ATOM 619 N N . PHE A 1 82 ? 28.884 0.320 -68.210 1.00 58.06 82 PHE A N 1
ATOM 620 C CA . PHE A 1 82 ? 29.835 1.244 -68.828 1.00 58.06 82 PHE A CA 1
ATOM 621 C C . PHE A 1 82 ? 30.285 0.685 -70.183 1.00 58.06 82 PHE A C 1
ATOM 623 O O . PHE A 1 82 ? 30.847 -0.406 -70.239 1.00 58.06 82 PHE A O 1
ATOM 630 N N . GLU A 1 83 ? 30.052 1.437 -71.255 1.00 64.94 83 GLU A N 1
ATOM 631 C CA . GLU A 1 83 ? 30.529 1.121 -72.602 1.00 64.94 83 GLU A CA 1
ATOM 632 C C . GLU A 1 83 ? 31.637 2.124 -72.990 1.00 64.94 83 GLU A C 1
ATOM 634 O O . GLU A 1 83 ? 31.370 3.329 -73.035 1.00 64.94 83 GLU A O 1
ATOM 639 N N . PRO A 1 84 ? 32.876 1.669 -73.276 1.00 62.94 84 PRO A N 1
ATOM 640 C CA . PRO A 1 84 ? 34.006 2.545 -73.622 1.00 62.94 84 PRO A CA 1
ATOM 641 C C . PRO A 1 84 ? 33.803 3.386 -74.895 1.00 62.94 84 PRO A C 1
ATOM 643 O O . PRO A 1 84 ? 34.472 4.397 -75.079 1.00 62.94 84 PRO A O 1
ATOM 646 N N . THR A 1 85 ? 32.860 2.990 -75.753 1.00 78.00 85 THR A N 1
ATOM 647 C CA . THR A 1 85 ? 32.512 3.631 -77.034 1.00 78.00 85 THR A CA 1
ATOM 648 C C . THR A 1 85 ? 31.260 4.520 -76.937 1.00 78.00 85 THR A C 1
ATOM 650 O O . THR A 1 85 ? 30.537 4.709 -77.914 1.00 78.00 85 THR A O 1
ATOM 653 N N . MET A 1 86 ? 30.946 5.055 -75.752 1.00 74.81 86 MET A N 1
ATOM 654 C CA . MET A 1 86 ? 29.801 5.952 -75.557 1.00 74.81 86 MET A CA 1
ATOM 655 C C . MET A 1 86 ? 30.046 7.385 -76.056 1.00 74.81 86 MET A C 1
ATOM 657 O O . MET A 1 86 ? 31.140 7.929 -75.943 1.00 74.81 86 MET A O 1
ATOM 661 N N . ASP A 1 87 ? 28.968 8.052 -76.492 1.00 83.31 87 ASP A N 1
ATOM 662 C CA . ASP A 1 87 ? 28.936 9.507 -76.716 1.00 83.31 87 ASP A CA 1
ATOM 663 C C . ASP A 1 87 ? 29.391 10.262 -75.440 1.00 83.31 87 ASP A C 1
ATOM 665 O O . ASP A 1 87 ? 28.887 9.963 -74.345 1.00 83.31 87 ASP A O 1
ATOM 669 N N . PRO A 1 88 ? 30.291 11.263 -75.538 1.00 84.88 88 PRO A N 1
ATOM 670 C CA . PRO A 1 88 ? 30.783 12.046 -74.401 1.00 84.88 88 PRO A CA 1
ATOM 671 C C . PRO A 1 88 ? 29.691 12.615 -73.480 1.00 84.88 88 PRO A C 1
ATOM 673 O O . PRO A 1 88 ? 29.911 12.732 -72.27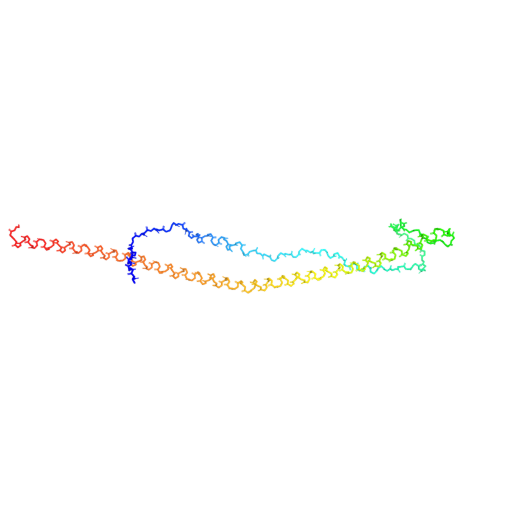0 1.00 84.88 88 PRO A O 1
ATOM 676 N N . LYS A 1 89 ? 28.492 12.935 -73.990 1.00 85.56 89 LYS A N 1
ATOM 677 C CA . LYS A 1 89 ? 27.359 13.363 -73.141 1.00 85.56 89 LYS A CA 1
ATOM 678 C C . LYS A 1 89 ? 26.848 12.237 -72.235 1.00 85.56 89 LYS A C 1
ATOM 680 O O . LYS A 1 89 ? 26.550 12.469 -71.061 1.00 85.56 89 LYS A O 1
ATOM 685 N N . LYS A 1 90 ? 26.763 11.011 -72.760 1.00 85.25 90 LYS A N 1
ATOM 686 C CA . LYS A 1 90 ? 26.323 9.822 -72.012 1.00 85.25 90 LYS A CA 1
ATOM 687 C C . LYS A 1 90 ? 27.361 9.422 -70.965 1.00 85.25 90 LYS A C 1
ATOM 689 O O . LYS A 1 90 ? 26.979 9.138 -69.831 1.00 85.25 90 LYS A O 1
ATOM 694 N N . MET A 1 91 ? 28.649 9.507 -71.306 1.00 82.75 91 MET A N 1
ATOM 695 C CA . MET A 1 91 ? 29.752 9.245 -70.376 1.00 82.75 91 MET A CA 1
ATOM 696 C C . MET A 1 91 ? 29.712 10.186 -69.163 1.00 82.75 91 MET A C 1
ATOM 698 O O . MET A 1 91 ? 29.718 9.718 -68.027 1.00 82.75 91 MET A O 1
ATOM 702 N N . LYS A 1 92 ? 29.572 11.503 -69.383 1.00 87.75 92 LYS A N 1
ATOM 703 C CA . LYS A 1 92 ? 29.441 12.498 -68.298 1.00 87.75 92 LYS A CA 1
ATOM 704 C C . LYS A 1 92 ? 28.236 12.229 -67.389 1.00 87.75 92 LYS A C 1
ATOM 706 O O . LYS A 1 92 ? 28.327 12.366 -66.172 1.00 87.75 92 LYS A O 1
ATOM 711 N N . ARG A 1 93 ? 27.095 11.836 -67.966 1.00 88.00 93 ARG A N 1
ATOM 712 C CA . ARG A 1 93 ? 25.891 11.493 -67.193 1.00 88.00 93 ARG A CA 1
ATOM 713 C C . ARG A 1 93 ? 26.096 10.228 -66.357 1.00 88.00 93 ARG A C 1
ATOM 715 O O . ARG A 1 93 ? 25.669 10.193 -65.206 1.00 88.00 93 ARG A O 1
ATOM 722 N N . TRP A 1 94 ? 26.738 9.206 -66.922 1.00 86.25 94 TRP A N 1
ATOM 723 C CA . TRP A 1 94 ? 27.024 7.954 -66.223 1.00 86.25 94 TRP A CA 1
ATOM 724 C C . TRP A 1 94 ? 27.980 8.172 -65.044 1.00 86.25 94 TRP A C 1
ATOM 726 O O . TRP A 1 94 ? 27.681 7.724 -63.941 1.00 86.25 94 TRP A O 1
ATOM 736 N N . THR A 1 95 ? 29.064 8.935 -65.224 1.00 88.38 95 THR A N 1
ATOM 737 C CA . THR A 1 95 ? 30.006 9.245 -64.134 1.00 88.38 95 THR A CA 1
ATOM 738 C C . THR A 1 95 ? 29.360 10.087 -63.033 1.00 88.38 95 THR A C 1
ATOM 740 O O . THR A 1 95 ? 29.549 9.806 -61.848 1.00 88.38 95 THR A O 1
ATOM 743 N N . TYR A 1 96 ? 28.533 11.074 -63.391 1.00 91.44 96 TYR A N 1
ATOM 744 C CA . TYR A 1 96 ? 27.760 11.848 -62.418 1.00 91.44 96 TYR A CA 1
ATOM 745 C C . TYR A 1 96 ? 26.816 10.958 -61.594 1.00 91.44 96 TYR A C 1
ATOM 747 O O . TYR A 1 96 ? 26.830 11.010 -60.366 1.00 91.44 96 TYR A O 1
ATOM 755 N N . LEU A 1 97 ? 26.037 10.090 -62.246 1.00 91.12 97 LEU A N 1
ATOM 756 C CA . LEU A 1 97 ? 25.145 9.155 -61.553 1.00 91.12 97 LEU A CA 1
ATOM 757 C C . LEU A 1 97 ? 25.929 8.172 -60.678 1.00 91.12 97 LEU A C 1
ATOM 759 O O . LEU A 1 97 ? 25.559 7.944 -59.528 1.00 91.12 97 LEU A O 1
ATOM 763 N N . HIS A 1 98 ? 27.035 7.628 -61.182 1.00 88.38 98 HIS A N 1
ATOM 764 C CA . HIS A 1 98 ? 27.883 6.721 -60.419 1.00 88.38 98 HIS A CA 1
ATOM 765 C C . HIS A 1 98 ? 28.425 7.403 -59.153 1.00 88.38 98 HIS A C 1
ATOM 767 O O . HIS A 1 98 ? 28.235 6.906 -58.049 1.00 88.38 98 HIS A O 1
ATOM 773 N N . THR A 1 99 ? 28.999 8.600 -59.268 1.00 92.25 99 THR A N 1
ATOM 774 C CA . THR A 1 99 ? 29.489 9.347 -58.096 1.00 92.25 99 THR A CA 1
ATOM 775 C C . THR A 1 99 ? 28.368 9.735 -57.124 1.00 92.25 99 THR A C 1
ATOM 777 O O . THR A 1 99 ? 28.556 9.648 -55.910 1.00 92.25 99 THR A O 1
ATOM 780 N N . HIS A 1 100 ? 27.188 10.115 -57.619 1.00 93.06 100 HIS A N 1
ATOM 781 C CA . HIS A 1 100 ? 26.031 10.444 -56.785 1.00 93.06 100 HIS A CA 1
ATOM 782 C C . HIS A 1 100 ? 25.494 9.222 -56.024 1.00 93.06 100 HIS A C 1
ATOM 784 O O . HIS A 1 100 ? 25.296 9.288 -54.812 1.00 93.06 100 HIS A O 1
ATOM 790 N N . THR A 1 101 ? 25.328 8.083 -56.702 1.00 92.50 101 THR A N 1
ATOM 791 C CA . THR A 1 101 ? 24.900 6.820 -56.073 1.00 92.50 101 THR A CA 1
ATOM 792 C C . THR A 1 101 ? 25.908 6.328 -55.038 1.00 92.50 101 THR A C 1
ATOM 794 O O . THR A 1 101 ? 25.502 5.898 -53.961 1.00 92.50 101 THR A O 1
ATOM 797 N N . MET A 1 102 ? 27.213 6.464 -55.298 1.00 93.00 102 MET A N 1
ATOM 798 C CA . MET A 1 102 ? 28.254 6.149 -54.314 1.00 93.00 102 MET A CA 1
ATOM 799 C C . MET A 1 102 ? 28.159 7.042 -53.069 1.00 93.00 102 MET A C 1
ATOM 801 O O . MET A 1 102 ? 28.233 6.535 -51.950 1.00 93.00 102 MET A O 1
ATOM 805 N N . LYS A 1 103 ? 27.913 8.350 -53.232 1.00 94.69 103 LYS A N 1
ATOM 806 C CA . LYS A 1 103 ? 27.684 9.269 -52.100 1.00 94.69 103 LYS A CA 1
ATOM 807 C C . LYS A 1 103 ? 26.442 8.886 -51.290 1.00 94.69 103 LYS A C 1
ATOM 809 O O . LYS A 1 103 ? 26.510 8.846 -50.064 1.00 94.69 103 LYS A O 1
ATOM 814 N N . LEU A 1 104 ? 25.331 8.565 -51.958 1.00 93.81 104 LEU A N 1
ATOM 815 C CA . LEU A 1 104 ? 24.096 8.126 -51.300 1.00 93.81 104 LEU A CA 1
ATOM 816 C C . LEU A 1 104 ? 24.279 6.808 -50.544 1.00 93.81 104 LEU A C 1
ATOM 818 O O . LEU A 1 104 ? 23.803 6.687 -49.419 1.00 93.81 104 LEU A O 1
ATOM 822 N N . LEU A 1 105 ? 24.994 5.842 -51.125 1.00 94.38 105 LEU A N 1
ATOM 823 C CA . LEU A 1 105 ? 25.275 4.558 -50.485 1.00 94.38 105 LEU A CA 1
ATOM 824 C C . LEU A 1 105 ? 26.076 4.749 -49.192 1.00 94.38 105 LEU A C 1
ATOM 826 O O . LEU A 1 105 ? 25.742 4.158 -48.167 1.00 94.38 105 LEU A O 1
ATOM 830 N N . LEU A 1 106 ? 27.103 5.604 -49.216 1.00 95.06 106 LEU A N 1
ATOM 831 C CA . LEU A 1 106 ? 27.884 5.934 -48.023 1.00 95.06 106 LEU A CA 1
ATOM 832 C C . LEU A 1 106 ? 27.038 6.670 -46.974 1.00 95.06 106 LEU A C 1
ATOM 834 O O . LEU A 1 106 ? 27.050 6.287 -45.806 1.00 95.06 106 LEU A O 1
ATOM 838 N N . ALA A 1 107 ? 26.246 7.666 -47.378 1.00 94.75 107 ALA A N 1
ATOM 839 C CA . ALA A 1 107 ? 25.360 8.393 -46.468 1.00 94.75 107 ALA A CA 1
ATOM 840 C C . ALA A 1 107 ? 24.285 7.484 -45.838 1.00 94.75 107 ALA A C 1
ATOM 842 O O . ALA A 1 107 ? 23.994 7.583 -44.642 1.00 94.75 107 ALA A O 1
ATOM 843 N N . ASN A 1 108 ? 23.715 6.558 -46.614 1.00 95.12 108 ASN A N 1
ATOM 844 C CA . ASN A 1 108 ? 22.753 5.577 -46.120 1.00 95.12 108 ASN A CA 1
ATOM 845 C C . ASN A 1 108 ? 23.402 4.609 -45.124 1.00 95.12 108 ASN A C 1
ATOM 847 O O . ASN A 1 108 ? 22.847 4.394 -44.052 1.00 95.12 108 ASN A O 1
ATOM 851 N N . ARG A 1 109 ? 24.611 4.110 -45.412 1.00 95.50 109 ARG A N 1
ATOM 852 C CA . ARG A 1 109 ? 25.376 3.273 -44.471 1.00 95.50 109 ARG A CA 1
ATOM 853 C C . ARG A 1 109 ? 25.598 3.981 -43.136 1.00 95.50 109 ARG A C 1
ATOM 855 O O . ARG A 1 109 ? 25.274 3.427 -42.090 1.00 95.50 109 ARG A O 1
ATOM 862 N N . VAL A 1 110 ? 26.082 5.224 -43.172 1.00 96.50 110 VAL A N 1
ATOM 863 C CA . VAL A 1 110 ? 26.339 6.020 -41.960 1.00 96.50 110 VAL A CA 1
ATOM 864 C C . VAL A 1 110 ? 25.047 6.281 -41.182 1.00 96.50 110 VAL A C 1
ATOM 866 O O . VAL A 1 110 ? 25.001 6.104 -39.964 1.00 96.50 110 VAL A O 1
ATOM 869 N N . SER A 1 111 ? 23.968 6.673 -41.862 1.00 95.81 111 SER A N 1
ATOM 870 C CA . SER A 1 111 ? 22.684 6.941 -41.200 1.00 95.81 111 SER A CA 1
ATOM 871 C C . SER A 1 111 ? 22.025 5.677 -40.637 1.00 95.81 111 SER A C 1
ATOM 873 O O . SER A 1 111 ? 21.466 5.739 -39.540 1.00 95.81 111 SER A O 1
ATOM 875 N N . ALA A 1 112 ? 22.147 4.534 -41.319 1.00 95.81 112 ALA A N 1
ATOM 876 C CA . ALA A 1 112 ? 21.700 3.230 -40.834 1.00 95.81 112 ALA A CA 1
ATOM 877 C C . ALA A 1 112 ? 22.505 2.764 -39.609 1.00 95.81 112 ALA A C 1
ATOM 879 O O . ALA A 1 112 ? 21.930 2.274 -38.639 1.00 95.81 112 ALA A O 1
ATOM 880 N N . GLN A 1 113 ? 23.825 2.975 -39.597 1.00 97.06 113 GLN A N 1
ATOM 881 C CA . GLN A 1 113 ? 24.648 2.707 -38.415 1.00 97.06 113 GLN A CA 1
ATOM 882 C C . GLN A 1 113 ? 24.223 3.596 -37.239 1.00 97.06 113 GLN A C 1
ATOM 884 O O . GLN A 1 113 ? 24.016 3.104 -36.131 1.00 97.06 113 GLN A O 1
ATOM 889 N N . LYS A 1 114 ? 24.014 4.896 -37.480 1.00 97.38 114 LYS A N 1
ATOM 890 C CA . LYS A 1 114 ? 23.579 5.839 -36.441 1.00 97.38 114 LYS A CA 1
ATOM 891 C C . LYS A 1 114 ? 22.186 5.504 -35.896 1.00 97.38 114 LYS A C 1
ATOM 893 O O . LYS A 1 114 ? 21.948 5.655 -34.702 1.00 97.38 114 LYS A O 1
ATOM 898 N N . SER A 1 115 ? 21.250 5.071 -36.744 1.00 97.69 115 SER A N 1
ATOM 899 C CA . SER A 1 115 ? 19.915 4.660 -36.291 1.00 97.69 115 SER A CA 1
ATOM 900 C C . SER A 1 115 ? 19.963 3.363 -35.484 1.00 97.69 115 SER A C 1
ATOM 902 O O . SER A 1 115 ? 19.268 3.259 -34.475 1.00 97.69 115 SER A O 1
ATOM 904 N N . ARG A 1 116 ? 20.831 2.416 -35.866 1.00 96.88 116 ARG A N 1
ATOM 905 C CA . ARG A 1 116 ? 21.091 1.202 -35.087 1.00 96.88 116 ARG A CA 1
ATOM 906 C C . ARG A 1 116 ? 21.639 1.534 -33.701 1.00 96.88 116 ARG A C 1
ATOM 908 O O . ARG A 1 116 ? 21.105 1.011 -32.732 1.00 96.88 116 ARG A O 1
ATOM 915 N N . LEU A 1 117 ? 22.641 2.409 -33.604 1.00 97.75 117 LEU A N 1
ATOM 916 C CA . LEU A 1 117 ? 23.213 2.825 -32.317 1.00 97.75 117 LEU A CA 1
ATOM 917 C C . LEU A 1 117 ? 22.152 3.449 -31.403 1.00 97.75 117 LEU A C 1
ATOM 919 O O . LEU A 1 117 ? 21.958 2.959 -30.298 1.00 9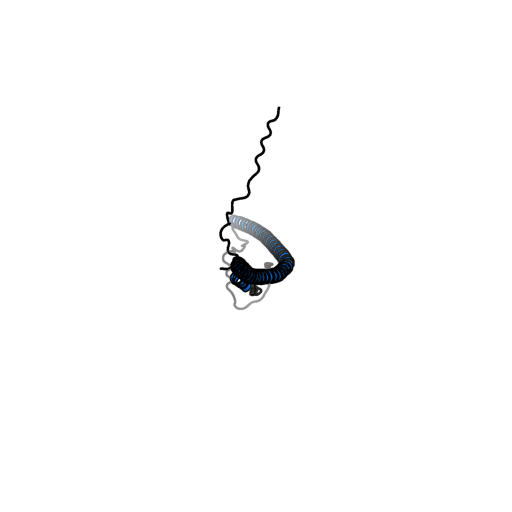7.75 117 LEU A O 1
ATOM 923 N N . ARG A 1 118 ? 21.362 4.409 -31.906 1.00 98.06 118 ARG A N 1
ATOM 924 C CA . ARG A 1 118 ? 20.250 4.999 -31.134 1.00 98.06 118 ARG A CA 1
ATOM 925 C C . ARG A 1 118 ? 19.245 3.958 -30.645 1.00 98.06 118 ARG A C 1
ATOM 927 O O . ARG A 1 118 ? 18.722 4.067 -29.542 1.00 98.06 118 ARG A O 1
ATOM 934 N N . ARG A 1 119 ? 18.940 2.951 -31.472 1.00 98.00 119 ARG A N 1
ATOM 935 C CA . ARG A 1 119 ? 18.041 1.862 -31.073 1.00 98.00 119 ARG A CA 1
ATOM 936 C C . ARG A 1 119 ? 18.652 1.011 -29.958 1.00 98.00 119 ARG A C 1
ATOM 938 O O . ARG A 1 119 ? 17.915 0.626 -29.059 1.00 98.00 119 ARG A O 1
ATOM 945 N N . MET A 1 120 ? 19.952 0.718 -30.016 1.00 98.25 120 MET A N 1
ATOM 946 C CA . MET A 1 120 ? 20.650 -0.020 -28.957 1.00 98.25 120 MET A CA 1
ATOM 947 C C . MET A 1 120 ? 20.648 0.767 -27.644 1.00 98.25 120 MET A C 1
ATOM 949 O O . MET A 1 120 ? 20.215 0.229 -26.633 1.00 98.25 120 MET A O 1
ATOM 953 N N . GLU A 1 121 ? 21.002 2.053 -27.683 1.00 98.19 121 GLU A N 1
ATOM 954 C CA . GLU A 1 121 ? 20.956 2.953 -26.519 1.00 98.19 121 GLU A CA 1
ATOM 955 C C . GLU A 1 121 ? 19.548 3.022 -25.905 1.00 98.19 121 GLU A C 1
ATOM 957 O O . GLU A 1 121 ? 19.383 2.976 -24.688 1.00 98.19 121 GLU A O 1
ATOM 962 N N . TYR A 1 122 ? 18.508 3.091 -26.743 1.00 98.56 122 TYR A N 1
ATOM 963 C CA . TYR A 1 122 ? 17.123 3.094 -26.274 1.00 98.56 122 TYR A CA 1
ATOM 964 C C . TYR A 1 122 ? 16.726 1.771 -25.603 1.00 98.56 122 TYR A C 1
ATOM 966 O O . TYR A 1 122 ? 16.074 1.794 -24.562 1.00 98.56 122 TYR A O 1
ATOM 974 N N . ILE A 1 123 ? 17.137 0.627 -26.161 1.00 98.38 123 ILE A N 1
ATOM 975 C CA . ILE A 1 123 ? 16.899 -0.690 -25.548 1.00 98.38 123 ILE A CA 1
ATOM 976 C C . ILE A 1 123 ? 17.620 -0.791 -24.199 1.00 98.38 123 ILE A C 1
ATOM 978 O O . ILE A 1 123 ? 17.024 -1.242 -23.227 1.00 98.38 123 ILE A O 1
ATOM 982 N N . GLU A 1 124 ? 18.871 -0.337 -24.110 1.00 98.38 124 GLU A N 1
ATOM 983 C CA . GLU A 1 124 ? 19.625 -0.320 -22.852 1.00 98.38 124 GLU A CA 1
ATOM 984 C C . GLU A 1 124 ? 18.972 0.572 -21.799 1.00 98.38 124 GLU A C 1
ATOM 986 O O . GLU A 1 124 ? 18.893 0.185 -20.635 1.00 98.38 124 GLU A O 1
ATOM 991 N N . LYS A 1 125 ? 18.468 1.745 -22.200 1.00 98.50 125 LYS A N 1
ATOM 992 C CA . LYS A 1 125 ? 17.697 2.609 -21.305 1.00 98.50 125 LYS A CA 1
ATOM 993 C C . LYS A 1 125 ? 16.463 1.881 -20.773 1.00 98.50 125 LYS A C 1
ATOM 995 O O . LYS A 1 125 ? 16.270 1.849 -19.566 1.00 98.50 125 LYS A O 1
ATOM 1000 N N . LEU A 1 126 ? 15.666 1.267 -21.651 1.00 98.75 126 LEU A N 1
ATOM 1001 C CA . LEU A 1 126 ? 14.475 0.523 -21.233 1.00 98.75 126 LEU A CA 1
ATOM 1002 C C . LEU A 1 126 ? 14.812 -0.629 -20.283 1.00 98.75 126 LEU A C 1
ATOM 1004 O O . LEU A 1 126 ? 14.083 -0.849 -19.323 1.00 98.75 126 LEU A O 1
ATOM 1008 N N . ASN A 1 127 ? 15.911 -1.345 -20.524 1.00 98.31 127 ASN A N 1
ATOM 1009 C CA . ASN A 1 127 ? 16.348 -2.414 -19.628 1.00 98.31 127 ASN A CA 1
ATOM 1010 C C . ASN A 1 127 ? 16.704 -1.870 -18.239 1.00 98.31 127 ASN A C 1
ATOM 1012 O O . ASN A 1 127 ? 16.243 -2.424 -17.248 1.00 98.31 127 ASN A O 1
ATOM 1016 N N . LYS A 1 128 ? 17.438 -0.751 -18.161 1.00 98.56 128 LYS A N 1
ATOM 1017 C CA . LYS A 1 128 ? 17.733 -0.083 -16.882 1.00 98.56 128 LYS A CA 1
ATOM 1018 C C . LYS A 1 128 ? 16.458 0.375 -16.179 1.00 98.56 128 LYS A C 1
ATOM 1020 O O . LYS A 1 128 ? 16.313 0.147 -14.984 1.00 98.56 128 LYS A O 1
ATOM 1025 N N . ASP A 1 129 ? 15.520 0.973 -16.912 1.00 98.56 129 ASP A N 1
ATOM 1026 C CA . ASP A 1 129 ? 14.241 1.415 -16.350 1.00 98.56 129 ASP A CA 1
ATOM 1027 C C . ASP A 1 129 ? 13.478 0.208 -15.759 1.00 98.56 129 ASP A C 1
ATOM 1029 O O . ASP A 1 129 ? 13.051 0.257 -14.606 1.00 98.56 129 ASP A O 1
ATOM 1033 N N . ILE A 1 130 ? 13.405 -0.919 -16.481 1.00 98.69 130 ILE A N 1
ATOM 1034 C CA . ILE A 1 130 ? 12.807 -2.174 -15.990 1.00 98.69 130 ILE A CA 1
ATOM 1035 C C . ILE A 1 130 ? 13.510 -2.681 -14.724 1.00 98.69 130 ILE A C 1
ATOM 1037 O O . ILE A 1 130 ? 12.830 -3.019 -13.759 1.00 98.69 130 ILE A O 1
ATOM 1041 N N . GLU A 1 131 ? 14.843 -2.728 -14.706 1.00 98.44 131 GLU A N 1
ATOM 1042 C CA . GLU A 1 131 ? 15.622 -3.176 -13.544 1.00 98.44 131 GLU A CA 1
ATOM 1043 C C . GLU A 1 131 ? 15.363 -2.295 -12.315 1.00 98.44 131 GLU A C 1
ATOM 1045 O O . GLU A 1 131 ? 15.163 -2.809 -11.214 1.00 98.44 131 GLU A O 1
ATOM 1050 N N . THR A 1 132 ? 15.302 -0.970 -12.494 1.00 98.44 132 THR A N 1
ATOM 1051 C CA . THR A 1 132 ? 15.020 -0.040 -11.388 1.00 98.44 132 THR A CA 1
ATOM 1052 C C . THR A 1 132 ? 13.606 -0.202 -10.841 1.00 98.44 132 THR A C 1
ATOM 1054 O O . THR A 1 132 ? 13.421 -0.206 -9.625 1.00 98.44 132 THR A O 1
ATOM 1057 N N . GLU A 1 133 ? 12.605 -0.381 -11.703 1.00 98.50 133 GLU A N 1
ATOM 1058 C CA . GLU A 1 133 ? 11.230 -0.629 -11.263 1.00 98.50 133 GLU A CA 1
ATOM 1059 C C . GLU A 1 133 ? 11.091 -1.996 -10.586 1.00 98.50 133 GLU A C 1
ATOM 1061 O O . GLU A 1 133 ? 10.433 -2.114 -9.554 1.00 98.50 133 GLU A O 1
ATOM 1066 N N . GLN A 1 134 ? 11.768 -3.030 -11.091 1.00 98.44 134 GLN A N 1
ATOM 1067 C CA . GLN A 1 134 ? 11.811 -4.337 -10.435 1.00 98.44 134 GLN A CA 1
ATOM 1068 C C . GLN A 1 134 ? 12.465 -4.267 -9.053 1.00 98.44 134 GLN A C 1
ATOM 1070 O O . GLN A 1 134 ? 11.957 -4.887 -8.119 1.00 98.44 134 GLN A O 1
ATOM 1075 N N . ALA A 1 135 ? 13.539 -3.489 -8.891 1.00 98.31 135 ALA A N 1
ATOM 1076 C CA . ALA A 1 135 ? 14.169 -3.271 -7.592 1.00 98.31 135 ALA A CA 1
ATOM 1077 C C . ALA A 1 135 ? 13.208 -2.592 -6.601 1.00 98.31 135 ALA A C 1
ATOM 1079 O O . ALA A 1 135 ? 13.075 -3.056 -5.469 1.00 98.31 135 ALA A O 1
ATOM 1080 N N . LYS A 1 136 ? 12.464 -1.567 -7.042 1.00 98.44 136 LYS A N 1
ATOM 1081 C CA . LYS A 1 136 ? 11.425 -0.923 -6.217 1.00 98.44 136 LYS A CA 1
ATOM 1082 C C . LYS A 1 136 ? 10.326 -1.906 -5.818 1.00 98.44 136 LYS A C 1
ATOM 1084 O O . LYS A 1 136 ? 9.907 -1.923 -4.666 1.00 98.44 136 LYS A O 1
ATOM 1089 N N . ILE A 1 137 ? 9.862 -2.746 -6.746 1.00 98.44 137 ILE A N 1
ATOM 1090 C CA . ILE A 1 137 ? 8.862 -3.781 -6.445 1.00 98.44 137 ILE A CA 1
ATOM 1091 C C . ILE A 1 137 ? 9.412 -4.772 -5.414 1.00 98.44 137 ILE A C 1
ATOM 1093 O O . ILE A 1 137 ? 8.709 -5.105 -4.461 1.00 98.44 137 ILE A O 1
ATOM 1097 N N . ALA A 1 138 ? 10.656 -5.224 -5.580 1.00 98.06 138 ALA A N 1
ATOM 1098 C CA . ALA A 1 138 ? 11.299 -6.158 -4.661 1.00 98.06 138 ALA A CA 1
ATOM 1099 C C . ALA A 1 138 ? 11.473 -5.569 -3.250 1.00 98.06 138 ALA A C 1
ATOM 1101 O O . ALA A 1 138 ? 11.342 -6.301 -2.271 1.00 98.06 138 ALA A O 1
ATOM 1102 N N . GLU A 1 139 ? 11.712 -4.261 -3.136 1.00 97.94 139 GLU A N 1
ATOM 1103 C CA . GLU A 1 139 ? 11.780 -3.550 -1.855 1.00 97.94 139 GLU A CA 1
ATOM 1104 C C . GLU A 1 139 ? 10.393 -3.360 -1.214 1.00 97.94 139 GLU A C 1
ATOM 1106 O O . GLU A 1 139 ? 10.211 -3.612 -0.021 1.00 97.94 139 GLU A O 1
ATOM 1111 N N . LEU A 1 140 ? 9.392 -2.945 -1.997 1.00 98.56 140 LEU A N 1
ATOM 1112 C CA . LEU A 1 140 ? 8.054 -2.614 -1.492 1.00 98.56 140 LEU A CA 1
ATOM 1113 C C . LEU A 1 140 ? 7.202 -3.852 -1.176 1.00 98.56 140 LEU A C 1
ATOM 1115 O O . LEU A 1 140 ? 6.400 -3.826 -0.241 1.00 98.56 140 LEU A O 1
ATOM 1119 N N . ALA A 1 141 ? 7.357 -4.950 -1.920 1.00 97.94 141 ALA A N 1
ATOM 1120 C CA . ALA A 1 141 ? 6.575 -6.173 -1.732 1.00 97.94 141 ALA A CA 1
ATOM 1121 C C . ALA A 1 141 ? 6.614 -6.737 -0.291 1.00 97.94 141 ALA A C 1
ATOM 1123 O O . ALA A 1 141 ? 5.538 -6.970 0.275 1.00 97.94 141 ALA A O 1
ATOM 1124 N N . PRO A 1 142 ? 7.787 -6.927 0.351 1.00 98.31 142 PRO A N 1
ATOM 1125 C CA . PRO A 1 142 ? 7.846 -7.390 1.736 1.00 98.31 142 PRO A CA 1
ATOM 1126 C C . PRO A 1 142 ? 7.308 -6.357 2.738 1.00 98.31 142 PRO A C 1
ATOM 1128 O O . PRO A 1 142 ? 6.748 -6.734 3.764 1.00 98.31 142 PRO A O 1
ATOM 1131 N N . GLN A 1 143 ? 7.414 -5.054 2.452 1.00 98.44 143 GLN A N 1
ATOM 1132 C CA . GLN A 1 143 ? 6.829 -4.026 3.321 1.00 98.44 143 GLN A CA 1
ATOM 1133 C C . GLN A 1 143 ? 5.300 -4.112 3.318 1.00 98.44 143 GLN A C 1
ATOM 1135 O O . GLN A 1 143 ? 4.661 -4.098 4.370 1.00 98.44 143 GLN A O 1
ATOM 1140 N N . VAL A 1 144 ? 4.697 -4.269 2.137 1.00 98.62 144 VAL A N 1
ATOM 1141 C CA . VAL A 1 144 ? 3.246 -4.435 2.003 1.00 98.62 144 VAL A CA 1
ATOM 1142 C C . VAL A 1 144 ? 2.769 -5.698 2.723 1.00 98.62 144 VAL A C 1
ATOM 1144 O O . VAL A 1 144 ? 1.750 -5.648 3.414 1.00 98.62 144 VAL A O 1
ATOM 1147 N N . SER A 1 145 ? 3.481 -6.824 2.601 1.00 98.25 145 SER A N 1
ATOM 1148 C CA . SER A 1 145 ? 3.108 -8.055 3.313 1.00 98.25 145 SER A CA 1
ATOM 1149 C C . SER A 1 145 ? 3.224 -7.895 4.834 1.00 98.25 145 SER A C 1
ATOM 1151 O O . SER A 1 145 ? 2.311 -8.302 5.555 1.00 98.25 145 SER A O 1
ATOM 1153 N N . TYR A 1 146 ? 4.269 -7.217 5.317 1.00 98.44 146 TYR A N 1
ATOM 1154 C CA . TYR A 1 146 ? 4.444 -6.893 6.731 1.00 98.44 146 TYR A CA 1
ATOM 1155 C C . TYR A 1 146 ? 3.281 -6.058 7.281 1.00 98.44 146 TYR A C 1
ATOM 1157 O O . TYR A 1 146 ? 2.667 -6.434 8.282 1.00 98.44 146 TYR A O 1
ATOM 1165 N N . TYR A 1 147 ? 2.914 -4.959 6.615 1.00 98.62 147 TYR A N 1
ATOM 1166 C CA . TYR A 1 147 ? 1.811 -4.113 7.078 1.00 98.62 147 TYR A CA 1
ATOM 1167 C C . TYR A 1 147 ? 0.450 -4.807 6.985 1.00 98.62 147 TYR A C 1
ATOM 1169 O O . TYR A 1 147 ? -0.391 -4.600 7.860 1.00 98.62 147 TYR A O 1
ATOM 1177 N N . LYS A 1 148 ? 0.235 -5.671 5.985 1.00 98.50 148 LYS A N 1
ATOM 1178 C CA . LYS A 1 148 ? -0.965 -6.519 5.913 1.00 98.50 148 LYS A CA 1
ATOM 1179 C C . LYS A 1 148 ? -1.063 -7.450 7.120 1.00 98.50 148 LYS A C 1
ATOM 1181 O O . LYS A 1 148 ? -2.116 -7.508 7.750 1.00 98.50 148 LYS A O 1
ATOM 1186 N N . HIS A 1 149 ? 0.028 -8.132 7.472 1.00 98.44 149 HIS A N 1
ATOM 1187 C CA . HIS A 1 149 ? 0.049 -9.023 8.631 1.00 98.44 149 HIS A CA 1
ATOM 1188 C C . HIS A 1 149 ? -0.152 -8.254 9.941 1.00 98.44 149 HIS A C 1
ATOM 1190 O O . HIS A 1 149 ? -1.005 -8.617 10.748 1.00 98.44 149 HIS A O 1
ATOM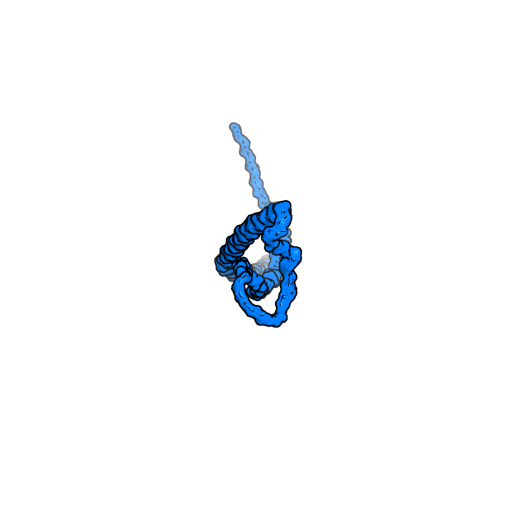 1196 N N . ARG A 1 150 ? 0.553 -7.130 10.116 1.00 98.62 150 ARG A N 1
ATOM 1197 C CA . ARG A 1 150 ? 0.398 -6.265 11.291 1.00 98.62 150 ARG A CA 1
ATOM 1198 C C . ARG A 1 150 ? -1.034 -5.752 11.444 1.00 98.62 150 ARG A C 1
ATOM 1200 O O . ARG A 1 150 ? -1.562 -5.760 12.550 1.00 98.62 150 ARG A O 1
ATOM 1207 N N . ARG A 1 151 ? -1.674 -5.337 10.347 1.00 98.69 151 ARG A N 1
ATOM 1208 C CA . ARG A 1 151 ? -3.081 -4.918 10.351 1.00 98.69 151 ARG A CA 1
ATOM 1209 C C . ARG A 1 151 ? -4.003 -6.056 10.787 1.00 98.69 151 ARG A C 1
ATOM 1211 O O . ARG A 1 151 ? -4.892 -5.808 11.588 1.00 98.69 151 ARG A O 1
ATOM 1218 N N . ALA A 1 152 ? -3.794 -7.276 10.290 1.00 98.38 152 ALA A N 1
ATOM 1219 C CA . ALA A 1 152 ? -4.605 -8.431 10.676 1.00 98.38 152 ALA A CA 1
ATOM 1220 C C . ALA A 1 152 ?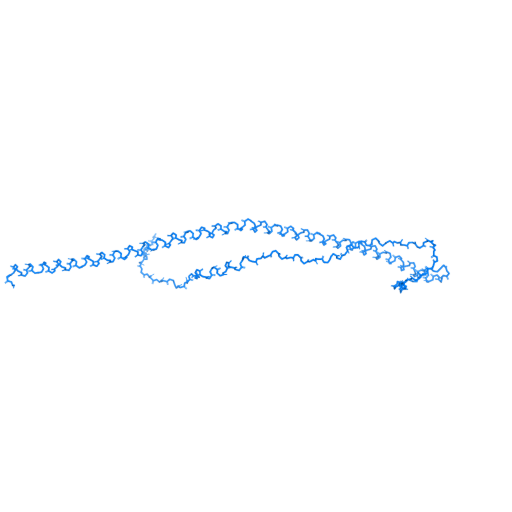 -4.479 -8.761 12.174 1.00 98.38 152 ALA A C 1
ATOM 1222 O O . ALA A 1 152 ? -5.483 -9.038 12.822 1.00 98.38 152 ALA A O 1
ATOM 1223 N N . MET A 1 153 ? -3.267 -8.672 12.734 1.00 98.50 153 MET A N 1
ATOM 1224 C CA . MET A 1 153 ? -3.033 -8.886 14.169 1.00 98.50 153 MET A CA 1
ATOM 1225 C C . MET A 1 153 ? -3.737 -7.822 15.018 1.00 98.50 153 MET A C 1
ATOM 1227 O O . MET A 1 153 ? -4.506 -8.165 15.910 1.00 98.50 153 MET A O 1
ATOM 1231 N N . LEU A 1 154 ? -3.560 -6.540 14.681 1.00 98.62 154 LEU A N 1
ATOM 1232 C CA . LEU A 1 154 ? -4.227 -5.439 15.386 1.00 98.62 154 LEU A CA 1
ATOM 1233 C C . LEU A 1 154 ? -5.753 -5.500 15.263 1.00 98.62 154 LEU A C 1
ATOM 1235 O O . LEU A 1 154 ? -6.457 -5.149 16.204 1.00 98.62 154 LEU A O 1
ATOM 1239 N N . GLN A 1 155 ? -6.274 -5.940 14.116 1.00 98.56 155 GLN A N 1
ATOM 1240 C CA . GLN A 1 155 ? -7.710 -6.130 13.931 1.00 98.56 155 GLN A CA 1
ATOM 1241 C C . GLN A 1 155 ? -8.240 -7.201 14.886 1.00 98.56 155 GLN A C 1
ATOM 1243 O O . GLN A 1 155 ? -9.243 -6.972 15.552 1.00 98.56 155 GLN A O 1
ATOM 1248 N N . LYS A 1 156 ? -7.531 -8.328 15.003 1.00 98.62 156 LYS A N 1
ATOM 1249 C CA . LYS A 1 156 ? -7.897 -9.397 15.932 1.00 98.62 156 LYS A CA 1
ATOM 1250 C C . LYS A 1 156 ? -7.891 -8.911 17.384 1.00 98.62 156 LYS A C 1
ATOM 1252 O O . LYS A 1 156 ? -8.861 -9.137 18.094 1.00 98.62 156 LYS A O 1
ATOM 1257 N N . GLU A 1 157 ? -6.843 -8.201 17.804 1.00 98.56 157 GLU A N 1
ATOM 1258 C CA . GLU A 1 157 ? -6.766 -7.606 19.149 1.00 98.56 157 GLU A CA 1
ATOM 1259 C C . GLU A 1 157 ? -7.913 -6.614 19.399 1.00 98.56 157 GLU A C 1
ATOM 1261 O O . GLU A 1 157 ? -8.506 -6.590 20.475 1.00 98.56 157 GLU A O 1
ATOM 1266 N N . ASN A 1 158 ? -8.264 -5.809 18.394 1.00 98.69 158 ASN A N 1
ATOM 1267 C CA . ASN A 1 158 ? -9.380 -4.873 18.483 1.00 98.69 158 ASN A CA 1
ATOM 1268 C C . ASN A 1 158 ? -10.724 -5.597 18.653 1.00 98.69 158 ASN A C 1
ATOM 1270 O O . ASN A 1 158 ? -11.536 -5.191 19.484 1.00 98.69 158 ASN A O 1
ATOM 1274 N N . ASP A 1 159 ? -10.941 -6.672 17.896 1.00 98.56 159 ASP A N 1
ATOM 1275 C CA . ASP A 1 159 ? -12.160 -7.476 17.965 1.00 98.56 159 ASP A CA 1
ATOM 1276 C C . ASP A 1 159 ? -12.265 -8.212 19.316 1.00 98.56 159 ASP A C 1
ATOM 1278 O O . ASP A 1 159 ? -13.338 -8.238 19.917 1.00 98.56 159 ASP A O 1
ATOM 1282 N N . GLU A 1 160 ? -11.151 -8.718 19.855 1.00 98.56 160 GLU A N 1
ATOM 1283 C CA . GLU A 1 160 ? -11.085 -9.305 21.203 1.00 98.56 160 GLU A CA 1
ATOM 1284 C C . GLU A 1 160 ? -11.437 -8.277 22.295 1.00 98.56 160 GLU A C 1
ATOM 1286 O O . GLU A 1 160 ? -12.206 -8.572 23.214 1.00 98.56 160 GLU A O 1
ATOM 1291 N N . ILE A 1 161 ? -10.926 -7.043 22.191 1.00 98.69 161 ILE A N 1
ATOM 1292 C CA . ILE A 1 161 ? -11.251 -5.962 23.135 1.00 98.69 161 ILE A CA 1
ATOM 1293 C C . ILE A 1 161 ? -12.734 -5.593 23.055 1.00 98.69 161 ILE A C 1
ATOM 1295 O O . ILE A 1 161 ? -13.375 -5.450 24.095 1.00 98.69 161 ILE A O 1
ATOM 1299 N N . LYS A 1 162 ? -13.298 -5.474 21.849 1.00 98.62 162 LYS A N 1
ATOM 1300 C CA . LYS A 1 162 ? -14.731 -5.196 21.661 1.00 98.62 162 LYS A CA 1
ATOM 1301 C C . LYS A 1 162 ? -15.602 -6.276 22.290 1.00 98.62 162 LYS A C 1
ATOM 1303 O O . LYS A 1 162 ? -16.503 -5.949 23.051 1.00 98.62 162 LYS A O 1
ATOM 1308 N N . GLN A 1 163 ? -15.281 -7.549 22.062 1.00 98.69 163 GLN A N 1
ATOM 1309 C CA . GLN A 1 163 ? -15.999 -8.663 22.688 1.00 98.69 163 GLN A CA 1
ATOM 1310 C C . GLN A 1 163 ? -15.931 -8.604 24.217 1.00 98.69 163 GLN A C 1
ATOM 1312 O O . GLN A 1 163 ? -16.921 -8.875 24.896 1.00 98.69 163 GLN A O 1
ATOM 1317 N N . LYS A 1 164 ? -14.776 -8.224 24.776 1.00 98.62 164 LYS A N 1
ATOM 1318 C CA . LYS A 1 164 ? -14.627 -8.052 26.223 1.00 98.62 164 LYS A CA 1
ATOM 1319 C C . LYS A 1 164 ? -15.474 -6.897 26.757 1.00 98.62 164 LYS A C 1
ATOM 1321 O O . LYS A 1 164 ? -16.068 -7.048 27.820 1.00 98.62 164 LYS A O 1
ATOM 1326 N N . ILE A 1 165 ? -15.536 -5.777 26.039 1.00 98.75 165 ILE A N 1
ATOM 1327 C CA . ILE A 1 165 ? -16.397 -4.641 26.393 1.00 98.75 165 ILE A CA 1
ATOM 1328 C C . ILE A 1 165 ? -17.864 -5.079 26.381 1.00 98.75 165 ILE A C 1
ATOM 1330 O O . ILE A 1 165 ? -18.527 -4.954 27.402 1.00 98.75 165 ILE A O 1
ATOM 1334 N N . GLU A 1 166 ? -18.332 -5.708 25.300 1.00 98.69 166 GLU A N 1
ATOM 1335 C CA . GLU A 1 166 ? -19.715 -6.197 25.194 1.00 98.69 166 GLU A CA 1
ATOM 1336 C C . GLU A 1 166 ? -20.079 -7.193 26.305 1.00 98.69 166 GLU A C 1
ATOM 1338 O O . GLU A 1 166 ? -21.209 -7.217 26.796 1.00 98.69 166 GLU A O 1
ATOM 1343 N N . PHE A 1 167 ? -19.138 -8.055 26.699 1.00 98.62 167 PHE A N 1
ATOM 1344 C CA . PHE A 1 167 ? -19.342 -8.978 27.811 1.00 98.62 167 PHE A CA 1
ATOM 1345 C C . PHE A 1 167 ? -19.497 -8.235 29.143 1.00 98.62 167 PHE A C 1
ATOM 1347 O O . PHE A 1 167 ? -20.419 -8.536 29.900 1.00 98.62 167 PHE A O 1
ATOM 1354 N N . LEU A 1 168 ? -18.620 -7.265 29.418 1.00 98.75 168 LEU A N 1
ATOM 1355 C CA . LEU A 1 168 ? -18.666 -6.472 30.647 1.00 98.75 168 LEU A CA 1
ATOM 1356 C C . LEU A 1 168 ? -19.932 -5.613 30.723 1.00 98.75 168 LEU A C 1
ATOM 1358 O O . LEU A 1 168 ? -20.560 -5.580 31.773 1.00 98.75 168 LEU A O 1
ATOM 1362 N N . GLU A 1 169 ? -20.355 -5.003 29.617 1.00 98.56 169 GLU A N 1
ATOM 1363 C CA . GLU A 1 169 ? -21.604 -4.233 29.539 1.00 98.56 169 GLU A CA 1
ATOM 1364 C C . GLU A 1 169 ? -22.828 -5.106 29.858 1.00 98.56 169 GLU A C 1
ATOM 1366 O O . GLU A 1 169 ? -23.717 -4.704 30.609 1.00 98.56 169 GLU A O 1
ATOM 1371 N N . LYS A 1 170 ? -22.867 -6.344 29.345 1.00 98.44 170 LYS A N 1
ATOM 1372 C CA . LYS A 1 170 ? -23.930 -7.308 29.682 1.00 98.44 170 LYS A CA 1
ATOM 1373 C C . LYS A 1 170 ? -23.884 -7.725 31.149 1.00 98.44 170 LYS A C 1
ATOM 1375 O O . LYS A 1 170 ? -24.932 -7.908 31.769 1.00 98.44 170 LYS A O 1
ATOM 1380 N N . GLU A 1 171 ? -22.689 -7.909 31.704 1.00 9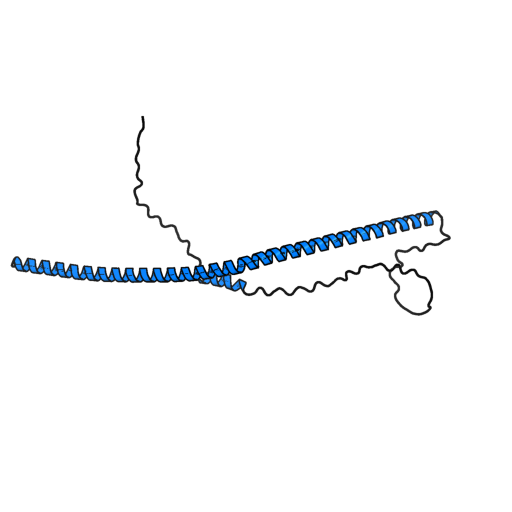8.56 171 GLU A N 1
ATOM 1381 C CA . GLU A 1 171 ? -22.521 -8.257 33.114 1.00 98.56 171 GLU A CA 1
ATOM 1382 C C . GLU A 1 171 ? -22.967 -7.113 34.036 1.00 98.56 171 GLU A C 1
ATOM 1384 O O . GLU A 1 171 ? -23.645 -7.363 35.033 1.00 98.56 171 GLU A O 1
ATOM 1389 N N . GLU A 1 172 ? -22.626 -5.872 33.687 1.00 98.56 172 GLU A N 1
ATOM 1390 C CA . GLU A 1 172 ? -23.051 -4.660 34.385 1.00 98.56 172 GLU A CA 1
ATOM 1391 C C . GLU A 1 172 ? -24.573 -4.510 34.345 1.00 98.56 172 GLU A C 1
ATOM 1393 O O . GLU A 1 172 ? -25.194 -4.382 35.396 1.00 98.56 172 GLU A O 1
ATOM 1398 N N . ALA A 1 173 ? -25.194 -4.651 33.169 1.00 98.31 173 ALA A N 1
ATOM 1399 C CA . ALA A 1 173 ? -26.649 -4.600 33.034 1.00 98.31 173 ALA A CA 1
ATOM 1400 C C . ALA A 1 173 ? -27.359 -5.678 33.874 1.00 98.31 173 ALA A C 1
ATOM 1402 O O . ALA A 1 173 ? -28.395 -5.412 34.485 1.00 98.31 173 ALA A O 1
ATOM 1403 N N . ARG A 1 174 ? -26.795 -6.893 33.949 1.00 98.44 174 ARG A N 1
ATOM 1404 C CA . ARG A 1 174 ? -27.319 -7.961 34.816 1.00 98.44 174 ARG A CA 1
ATOM 1405 C C . ARG A 1 174 ? -27.219 -7.579 36.294 1.00 98.44 174 ARG A C 1
ATOM 1407 O O . ARG A 1 174 ? -28.189 -7.747 37.025 1.00 98.44 174 ARG A O 1
ATOM 1414 N N . LYS A 1 175 ? -26.060 -7.078 36.730 1.00 98.56 175 LYS A N 1
ATOM 1415 C CA . LYS A 1 175 ? -25.841 -6.646 38.120 1.00 98.56 175 LYS A CA 1
ATOM 1416 C C . LYS A 1 175 ? -26.752 -5.485 38.506 1.00 98.56 175 LYS A C 1
ATOM 1418 O O . LYS A 1 175 ? -27.263 -5.476 39.619 1.00 98.56 175 LYS A O 1
ATOM 1423 N N . GLU A 1 176 ? -26.985 -4.549 37.594 1.00 98.56 176 GLU A N 1
ATOM 1424 C CA . GLU A 1 176 ? -27.910 -3.438 37.813 1.00 98.56 176 GLU A CA 1
ATOM 1425 C C . GLU A 1 176 ? -29.351 -3.942 37.965 1.00 98.56 176 GLU A C 1
ATOM 1427 O O . GLU A 1 176 ? -30.046 -3.548 38.897 1.00 98.56 176 GLU A O 1
ATOM 1432 N N . ALA A 1 177 ? -29.786 -4.885 37.122 1.00 98.44 177 ALA A N 1
ATOM 1433 C CA . ALA A 1 177 ? -31.103 -5.506 37.260 1.00 98.44 177 ALA A CA 1
ATOM 1434 C C . ALA A 1 177 ? -31.266 -6.245 38.604 1.00 98.44 177 ALA A C 1
ATOM 1436 O O . ALA A 1 177 ? -32.300 -6.117 39.259 1.00 98.44 177 ALA A O 1
ATOM 1437 N N . GLU A 1 178 ? -30.237 -6.977 39.044 1.00 98.38 178 GLU A N 1
ATOM 1438 C CA . GLU A 1 178 ? -30.210 -7.635 40.361 1.00 98.38 178 GLU A CA 1
ATOM 1439 C C . GLU A 1 178 ? -30.256 -6.620 41.510 1.00 98.38 178 GLU A C 1
ATOM 1441 O O . GLU A 1 178 ? -30.986 -6.814 42.483 1.00 98.38 178 GLU A O 1
ATOM 1446 N N . TYR A 1 179 ? -29.512 -5.517 41.391 1.00 98.44 179 TYR A N 1
ATOM 1447 C CA . TYR A 1 179 ? -29.508 -4.445 42.381 1.00 98.44 179 TYR A CA 1
ATOM 1448 C C . TYR A 1 179 ? -30.887 -3.793 42.520 1.00 98.44 179 TYR A C 1
ATOM 1450 O O . TYR A 1 179 ? -31.348 -3.599 43.646 1.00 98.44 179 TYR A O 1
ATOM 1458 N N . GLN A 1 180 ? -31.566 -3.500 41.407 1.00 98.25 180 GLN A N 1
ATOM 1459 C CA . GLN A 1 180 ? -32.904 -2.910 41.462 1.00 98.25 180 GLN A CA 1
ATOM 1460 C C . GLN A 1 180 ? -33.929 -3.862 42.083 1.00 98.25 180 GLN A C 1
ATOM 1462 O O . GLN A 1 180 ? -34.682 -3.435 42.952 1.00 98.25 180 GLN A O 1
ATOM 1467 N N . ALA A 1 181 ? -33.892 -5.157 41.752 1.00 98.12 181 ALA A N 1
ATOM 1468 C CA . ALA A 1 181 ? -34.780 -6.141 42.376 1.00 98.12 181 ALA A CA 1
ATOM 1469 C C . ALA A 1 181 ? -34.604 -6.199 43.907 1.00 98.12 181 ALA A C 1
ATOM 1471 O O . ALA A 1 181 ? -35.581 -6.138 44.652 1.00 98.12 181 ALA A O 1
ATOM 1472 N N . LEU A 1 182 ? -33.358 -6.240 44.394 1.00 98.19 182 LEU A N 1
ATOM 1473 C CA . LEU A 1 182 ? -33.068 -6.236 45.835 1.00 98.19 182 LEU A CA 1
ATOM 1474 C C . LEU A 1 182 ? -33.475 -4.925 46.517 1.00 98.19 182 LEU A C 1
ATOM 1476 O O . LEU A 1 182 ? -33.899 -4.916 47.676 1.00 98.19 182 LEU A O 1
ATOM 1480 N N . LYS A 1 183 ? -33.319 -3.799 45.820 1.00 98.31 183 LYS A N 1
ATOM 1481 C CA . LYS A 1 183 ? -33.711 -2.485 46.325 1.00 98.31 183 LYS A CA 1
ATOM 1482 C C . LYS A 1 183 ? -35.228 -2.384 46.483 1.00 98.31 183 LYS A C 1
ATOM 1484 O O . LYS A 1 183 ? -35.677 -1.900 47.523 1.00 98.31 183 LYS A O 1
ATOM 1489 N N . ASP A 1 184 ? -35.979 -2.881 45.504 1.00 98.00 184 ASP A N 1
ATOM 1490 C CA . ASP A 1 184 ? -37.438 -2.940 45.544 1.00 98.00 184 ASP A CA 1
ATOM 1491 C C . ASP A 1 184 ? -37.918 -3.838 46.694 1.00 98.00 184 ASP A C 1
ATOM 1493 O O . ASP A 1 184 ? -38.774 -3.433 47.481 1.00 98.00 184 ASP A O 1
ATOM 1497 N N . GLU A 1 185 ? -37.318 -5.022 46.872 1.00 97.56 185 GLU A N 1
ATOM 1498 C CA . GLU A 1 185 ? -37.618 -5.911 48.006 1.00 97.56 185 GLU A CA 1
ATOM 1499 C C . GLU A 1 185 ? -37.358 -5.234 49.358 1.00 97.56 185 GLU A C 1
ATOM 1501 O O . GLU A 1 185 ? -38.198 -5.293 50.260 1.00 97.56 185 GLU A O 1
ATOM 1506 N N . ARG A 1 186 ? -36.219 -4.546 49.503 1.00 98.06 186 ARG A N 1
ATOM 1507 C CA . ARG A 1 186 ? -35.901 -3.771 50.710 1.00 98.06 186 ARG A CA 1
ATOM 1508 C C . ARG A 1 186 ? -36.963 -2.708 50.982 1.00 98.06 186 ARG A C 1
ATOM 1510 O O . ARG A 1 186 ? -37.385 -2.565 52.129 1.00 98.06 186 ARG A O 1
ATOM 1517 N N . ASP A 1 187 ? -37.366 -1.948 49.967 1.00 97.50 187 ASP A N 1
ATOM 1518 C CA . ASP A 1 187 ? -38.365 -0.887 50.127 1.00 97.50 187 ASP A CA 1
ATOM 1519 C C . ASP A 1 187 ? -39.733 -1.441 50.520 1.00 97.50 187 ASP A C 1
ATOM 1521 O O . ASP A 1 187 ? -40.375 -0.910 51.429 1.00 97.50 187 ASP A O 1
ATOM 1525 N N . MET A 1 188 ? -40.138 -2.560 49.920 1.00 97.50 188 MET A N 1
ATOM 1526 C CA . MET A 1 188 ? -41.358 -3.265 50.301 1.00 97.50 188 MET A CA 1
ATOM 1527 C C . MET A 1 188 ? -41.306 -3.745 51.754 1.00 97.50 188 MET A C 1
ATOM 1529 O O . MET A 1 188 ? -42.251 -3.519 52.512 1.00 97.50 188 MET A O 1
ATOM 1533 N N . LEU A 1 189 ? -40.195 -4.351 52.181 1.00 97.25 189 LEU A N 1
ATOM 1534 C CA . LEU A 1 189 ? -40.018 -4.793 53.566 1.00 97.25 189 LEU A CA 1
ATOM 1535 C C . LEU A 1 189 ? -40.062 -3.616 54.547 1.00 97.25 189 LEU A C 1
ATOM 1537 O O . LEU A 1 189 ? -40.759 -3.692 55.560 1.00 97.25 189 LEU A O 1
ATOM 1541 N N . ALA A 1 190 ? -39.386 -2.509 54.234 1.00 96.81 190 ALA A N 1
ATOM 1542 C CA . ALA A 1 190 ? -39.410 -1.303 55.057 1.00 96.81 190 ALA A CA 1
ATOM 1543 C C . ALA A 1 190 ? -40.832 -0.740 55.213 1.00 96.81 190 ALA A C 1
ATOM 1545 O O . ALA A 1 190 ? -41.232 -0.391 56.324 1.00 96.81 190 ALA A O 1
ATOM 1546 N N . LEU A 1 191 ? -41.616 -0.714 54.129 1.00 95.94 191 LEU A N 1
ATOM 1547 C CA . LEU A 1 191 ? -43.010 -0.276 54.163 1.00 95.94 191 LEU A CA 1
ATOM 1548 C C . LEU A 1 191 ? -43.881 -1.200 55.025 1.00 95.94 191 LEU A C 1
ATOM 1550 O O . LEU A 1 191 ? -44.634 -0.716 55.866 1.00 95.94 191 LEU A O 1
ATOM 1554 N N . THR A 1 192 ? -43.764 -2.523 54.862 1.00 94.94 192 THR A N 1
ATOM 1555 C CA . THR A 1 192 ? -44.535 -3.481 55.678 1.00 94.94 192 THR A CA 1
ATOM 1556 C C . THR A 1 192 ? -44.207 -3.372 57.165 1.00 94.94 192 THR A C 1
ATOM 1558 O O . THR A 1 192 ? -45.112 -3.399 57.995 1.00 94.94 192 THR A O 1
ATOM 1561 N N . TYR A 1 193 ? -42.930 -3.181 57.508 1.00 94.50 193 TYR A N 1
ATOM 1562 C CA . TYR A 1 193 ? -42.500 -3.000 58.890 1.00 94.50 193 TYR A CA 1
ATOM 1563 C C . TYR A 1 193 ? -43.048 -1.702 59.496 1.00 94.50 193 TYR A C 1
ATOM 1565 O O . TYR A 1 193 ? -43.496 -1.696 60.641 1.00 94.50 193 TYR A O 1
ATOM 1573 N N . PHE A 1 194 ? -43.044 -0.615 58.721 1.00 94.44 194 PHE A N 1
ATOM 1574 C CA . PHE A 1 194 ? -43.620 0.663 59.131 1.00 94.44 194 PHE A CA 1
ATOM 1575 C C . PHE A 1 194 ? -45.125 0.551 59.409 1.00 94.44 194 PHE A C 1
ATOM 1577 O O . PHE A 1 194 ? -45.573 0.940 60.484 1.00 94.44 194 PHE A O 1
ATOM 1584 N N . LEU A 1 195 ? -45.889 -0.058 58.494 1.00 93.06 195 LEU A N 1
ATOM 1585 C CA . LEU A 1 195 ? -47.329 -0.283 58.676 1.00 93.06 195 LEU A CA 1
ATOM 1586 C C . LEU A 1 195 ? -47.618 -1.119 59.933 1.00 93.06 195 LEU A C 1
ATOM 1588 O O . LEU A 1 195 ? -48.460 -0.746 60.748 1.00 93.06 195 LEU A O 1
ATOM 1592 N N . GLN A 1 196 ? -46.833 -2.179 60.153 1.00 90.31 196 GLN A N 1
ATOM 1593 C CA . GLN A 1 196 ? -46.957 -3.023 61.339 1.00 90.31 196 GLN A CA 1
ATOM 1594 C C . GLN A 1 196 ? -46.669 -2.260 62.647 1.00 90.31 196 GLN A C 1
ATOM 1596 O O . GLN A 1 196 ? -47.293 -2.547 63.670 1.00 90.31 196 GLN A O 1
ATOM 1601 N N . GLN A 1 197 ? -45.737 -1.297 62.642 1.00 86.56 197 GLN A N 1
ATOM 1602 C CA . GLN A 1 197 ? -45.463 -0.442 63.804 1.00 86.56 197 GLN A CA 1
ATOM 1603 C C . GLN A 1 197 ? -46.577 0.579 64.077 1.00 86.56 197 GLN A C 1
ATOM 1605 O O . GLN A 1 197 ? -46.836 0.879 65.242 1.00 86.56 197 GLN A O 1
ATOM 1610 N N . GLU A 1 198 ? -47.244 1.092 63.040 1.00 84.00 198 GLU A N 1
ATOM 1611 C CA . GLU A 1 198 ? -48.385 2.008 63.187 1.00 84.00 198 GLU A CA 1
ATOM 1612 C C . GLU A 1 198 ? -49.693 1.299 63.594 1.00 84.00 198 GLU A C 1
ATOM 1614 O O . GLU A 1 198 ? -50.678 1.962 63.918 1.00 84.00 198 GLU A O 1
ATOM 1619 N N . GLY A 1 199 ? -49.697 -0.038 63.663 1.00 72.31 199 GLY A N 1
ATOM 1620 C CA . GLY A 1 199 ? -50.839 -0.829 64.133 1.00 72.31 199 GLY A CA 1
ATOM 1621 C C . GLY A 1 199 ? -51.975 -0.967 63.114 1.00 72.31 199 GLY A C 1
ATOM 1622 O O . GLY A 1 199 ? -53.111 -1.233 63.517 1.00 72.31 199 GLY A O 1
ATOM 1623 N N . LEU A 1 200 ? -51.668 -0.781 61.826 1.00 53.94 200 LEU A N 1
ATOM 1624 C CA . LEU A 1 200 ? -52.532 -1.070 60.674 1.00 53.94 200 LEU A CA 1
ATOM 1625 C C . LEU A 1 200 ? -52.172 -2.434 60.071 1.00 53.94 200 LEU A C 1
ATOM 1627 O O . LEU A 1 200 ? -53.120 -3.156 59.689 1.00 53.94 200 LEU A O 1
#

Solvent-accessible surface area (backbone atoms only — not comparable to full-atom values): 12723 Å² total; per-residue (Å²): 141,85,85,89,81,88,80,83,85,79,95,82,78,93,73,83,82,79,86,76,77,73,80,52,78,65,60,57,51,59,65,56,61,74,68,78,74,77,71,82,75,73,75,74,79,73,77,76,72,71,84,70,75,68,74,70,72,79,77,72,90,75,85,87,81,86,85,82,89,80,76,89,64,96,63,69,88,80,61,84,75,91,58,97,88,55,58,70,70,57,49,55,52,49,53,52,51,50,55,50,51,53,52,50,52,52,52,49,52,53,51,52,51,54,53,50,50,54,51,52,55,50,51,53,51,52,49,51,53,51,52,54,53,49,50,50,49,64,60,46,52,61,52,54,53,49,53,52,52,52,49,54,53,54,49,50,55,51,52,53,50,51,54,51,49,58,49,49,54,52,51,49,54,50,51,51,54,53,49,51,54,54,49,51,53,50,52,52,51,53,51,53,52,51,41,60,72,74,74,110